Protein AF-A0A2J8PXM5-F1 (afdb_monomer)

Solvent-accessible surface area (backbone atoms only — not comparable to full-atom values): 15665 Å² total; per-residue (Å²): 132,76,84,82,75,43,72,67,61,49,54,50,49,51,54,50,49,64,70,42,40,66,62,50,51,51,50,52,49,52,50,48,52,53,52,59,60,45,57,46,39,69,93,71,40,77,76,88,75,72,54,69,90,69,54,58,87,76,88,83,76,96,72,65,79,34,29,66,54,12,51,52,41,16,50,58,32,44,74,68,71,44,86,44,21,38,30,54,12,40,51,52,19,49,50,61,44,54,73,76,52,87,82,69,91,64,89,83,84,88,85,85,58,61,75,55,55,59,34,46,48,36,49,50,27,30,72,71,76,47,75,88,83,76,67,91,48,67,82,60,97,71,80,92,75,82,71,67,64,49,78,38,70,47,24,79,50,74,49,26,41,31,41,28,46,48,52,43,10,46,74,50,39,64,47,60,64,54,64,54,52,50,50,54,51,38,25,60,75,66,71,44,52,56,24,51,85,82,36,71,74,68,88,55,71,87,47,79,63,21,44,54,51,42,44,51,49,51,50,51,51,51,57,51,27,71,65,33,50,48,80,45,60,20,17,64,38,47,79,75,72,18,39,25,34,23,43,32,38,40,68,62,100,56,91,62,69,40,48,56,37,59,54,48,43,40,51,52,58,55,74,73,75

Structure (mmCIF, N/CA/C/O backbone):
data_AF-A0A2J8PXM5-F1
#
_entry.id   AF-A0A2J8PXM5-F1
#
loop_
_atom_site.group_PDB
_atom_site.id
_atom_site.type_symbol
_atom_site.label_atom_id
_atom_site.label_alt_id
_atom_site.label_comp_id
_atom_site.label_asym_id
_atom_site.label_entity_id
_atom_site.label_seq_id
_atom_site.pdbx_PDB_ins_code
_atom_site.Cartn_x
_atom_site.Cartn_y
_atom_site.Cartn_z
_atom_site.occupancy
_atom_site.B_iso_or_equiv
_atom_site.auth_seq_id
_atom_site.auth_comp_id
_atom_site.auth_asym_id
_atom_site.auth_atom_id
_atom_site.pdbx_PDB_model_num
ATOM 1 N N . MET A 1 1 ? 10.956 1.770 -50.383 1.00 50.16 1 MET A N 1
ATOM 2 C CA . MET A 1 1 ? 10.474 0.377 -50.546 1.00 50.16 1 MET A CA 1
ATOM 3 C C . MET A 1 1 ? 11.530 -0.611 -51.090 1.00 50.16 1 MET A C 1
ATOM 5 O O . MET A 1 1 ? 11.293 -1.801 -50.984 1.00 50.16 1 MET A O 1
ATOM 9 N N . GLY A 1 2 ? 12.702 -0.193 -51.607 1.00 55.09 2 GLY A N 1
ATOM 10 C CA . GLY A 1 2 ? 13.685 -1.104 -52.244 1.00 55.09 2 GLY A CA 1
ATOM 11 C C . GLY A 1 2 ? 14.859 -1.614 -51.387 1.00 55.09 2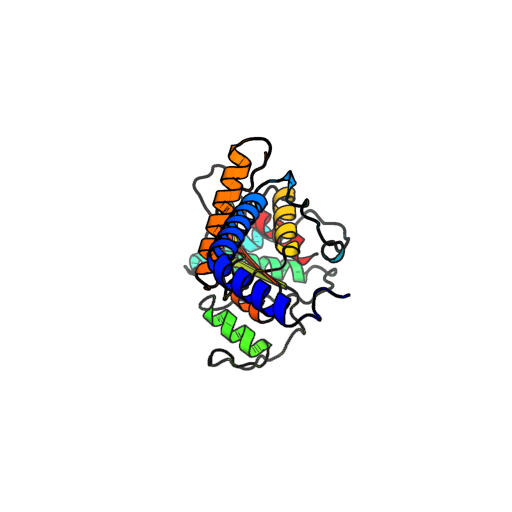 GLY A C 1
ATOM 12 O O . GLY A 1 2 ? 15.799 -2.175 -51.934 1.00 55.09 2 GLY A O 1
ATOM 13 N N . LEU A 1 3 ? 14.865 -1.405 -50.062 1.00 50.12 3 LEU A N 1
ATOM 14 C CA . LEU A 1 3 ? 15.996 -1.823 -49.208 1.00 50.12 3 LEU A CA 1
ATOM 15 C C . LEU A 1 3 ? 15.894 -3.284 -48.719 1.00 50.12 3 LEU A C 1
ATOM 17 O O . LEU A 1 3 ? 16.893 -3.858 -48.295 1.00 50.12 3 LEU A O 1
ATOM 21 N N . LEU A 1 4 ? 14.696 -3.882 -48.777 1.00 54.19 4 LEU A N 1
ATOM 22 C CA . LEU A 1 4 ? 14.402 -5.233 -48.272 1.00 54.19 4 LEU A CA 1
ATOM 23 C C . LEU A 1 4 ? 14.228 -6.288 -49.383 1.00 54.19 4 LEU A C 1
ATOM 25 O O . LEU A 1 4 ? 14.142 -7.475 -49.074 1.00 54.19 4 LEU A O 1
ATOM 29 N N . SER A 1 5 ? 14.200 -5.881 -50.657 1.00 60.66 5 SER A N 1
ATOM 30 C CA . SER A 1 5 ? 13.975 -6.763 -51.814 1.00 60.66 5 SER A CA 1
ATOM 31 C C . SER A 1 5 ? 15.253 -7.384 -52.399 1.00 60.66 5 SER A C 1
ATOM 33 O O . SER A 1 5 ? 15.154 -8.356 -53.141 1.00 60.66 5 SER A O 1
ATOM 35 N N . ASP A 1 6 ? 16.447 -6.881 -52.054 1.00 67.94 6 ASP A N 1
ATOM 36 C CA . ASP A 1 6 ? 17.721 -7.370 -52.607 1.00 67.94 6 ASP A CA 1
ATOM 37 C C . ASP A 1 6 ? 18.336 -8.523 -51.777 1.00 67.94 6 ASP A C 1
ATOM 39 O O . ASP A 1 6 ? 18.823 -8.297 -50.658 1.00 67.94 6 ASP A O 1
ATOM 43 N N . PRO A 1 7 ? 18.426 -9.761 -52.309 1.00 68.06 7 PRO A N 1
ATOM 44 C CA . PRO A 1 7 ? 18.911 -10.930 -51.565 1.00 68.06 7 PRO A CA 1
ATOM 45 C C . PRO A 1 7 ? 20.409 -10.858 -51.213 1.00 68.06 7 PRO A C 1
ATOM 47 O O . PRO A 1 7 ? 20.839 -11.406 -50.195 1.00 68.06 7 PRO A O 1
ATOM 50 N N . VAL A 1 8 ? 21.213 -10.148 -52.012 1.00 68.75 8 VAL A N 1
ATOM 51 C CA . VAL A 1 8 ? 22.660 -9.967 -51.782 1.00 68.75 8 VAL A CA 1
ATOM 52 C C . VAL A 1 8 ? 22.920 -8.965 -50.653 1.00 68.75 8 VAL A C 1
ATOM 54 O O . VAL A 1 8 ? 23.689 -9.254 -49.731 1.00 68.75 8 VAL A O 1
ATOM 57 N N . ARG A 1 9 ? 22.221 -7.820 -50.668 1.00 64.31 9 ARG A N 1
ATOM 58 C CA . ARG A 1 9 ? 22.290 -6.806 -49.603 1.00 64.31 9 ARG A CA 1
ATOM 59 C C . ARG A 1 9 ? 21.765 -7.352 -48.277 1.00 64.31 9 ARG A C 1
ATOM 61 O O . ARG A 1 9 ? 22.382 -7.113 -47.243 1.00 64.31 9 ARG A O 1
ATOM 68 N N . ARG A 1 10 ? 20.720 -8.188 -48.302 1.00 69.38 10 ARG A N 1
ATOM 69 C CA . ARG A 1 10 ? 20.189 -8.874 -47.111 1.00 69.38 10 ARG A CA 1
ATOM 70 C C . ARG A 1 10 ? 21.209 -9.813 -46.455 1.00 69.38 10 ARG A C 1
ATOM 72 O O . ARG A 1 10 ? 21.331 -9.807 -45.236 1.00 69.38 10 ARG A O 1
ATOM 79 N N . ARG A 1 11 ? 21.996 -10.572 -47.232 1.00 71.00 11 ARG A N 1
ATOM 80 C CA . ARG A 1 11 ? 23.081 -11.429 -46.698 1.00 71.00 11 ARG A CA 1
ATOM 81 C C . ARG A 1 11 ? 24.267 -10.629 -46.155 1.00 71.00 11 ARG A C 1
ATOM 83 O O . ARG A 1 11 ? 24.936 -11.087 -45.229 1.00 71.00 11 ARG A O 1
ATOM 90 N N . ALA A 1 12 ? 24.571 -9.470 -46.739 1.00 73.75 12 ALA A N 1
ATOM 91 C CA . ALA A 1 12 ? 25.609 -8.573 -46.229 1.00 73.75 12 ALA A CA 1
ATOM 92 C C . ALA A 1 12 ? 25.178 -7.919 -44.907 1.00 73.75 12 ALA A C 1
ATOM 94 O O . ALA A 1 12 ? 25.924 -7.979 -43.932 1.00 73.75 12 ALA A O 1
ATOM 95 N N . LEU A 1 13 ? 23.946 -7.404 -44.844 1.00 73.06 13 LEU A N 1
ATOM 96 C CA . LEU A 1 13 ? 23.348 -6.858 -43.624 1.00 73.06 13 LEU A CA 1
ATOM 97 C C . LEU A 1 13 ? 23.216 -7.920 -42.530 1.00 73.06 13 LEU A C 1
ATOM 99 O O . LEU A 1 13 ? 23.603 -7.661 -41.400 1.00 73.06 13 LEU A O 1
ATOM 103 N N . ALA A 1 14 ? 22.770 -9.136 -42.854 1.00 74.88 14 ALA A N 1
ATOM 104 C CA . ALA A 1 14 ? 22.691 -10.227 -41.882 1.00 74.88 14 ALA A CA 1
ATOM 105 C C . ALA A 1 14 ? 24.069 -10.587 -41.296 1.00 74.88 14 ALA A C 1
ATOM 107 O O . ALA A 1 14 ? 24.196 -10.768 -40.090 1.00 74.88 14 ALA A O 1
ATOM 108 N N . ARG A 1 15 ? 25.127 -10.630 -42.121 1.00 75.25 15 ARG A N 1
ATOM 109 C CA . ARG A 1 15 ? 26.503 -10.864 -41.643 1.00 75.25 15 ARG A CA 1
ATOM 110 C C . ARG A 1 15 ? 27.047 -9.698 -40.814 1.00 75.25 15 ARG A C 1
ATOM 112 O O . ARG A 1 15 ? 27.770 -9.938 -39.852 1.00 75.25 15 ARG A O 1
ATOM 119 N N . LEU A 1 16 ? 26.700 -8.460 -41.166 1.00 77.06 16 LEU A N 1
ATOM 120 C CA . LEU A 1 16 ? 27.063 -7.265 -40.404 1.00 77.06 16 LEU A CA 1
ATOM 121 C C . LEU A 1 16 ? 26.372 -7.254 -39.032 1.00 77.06 16 LEU A C 1
ATOM 123 O O . LEU A 1 16 ? 27.040 -7.058 -38.024 1.00 77.06 16 LEU A O 1
ATOM 127 N N . VAL A 1 17 ? 25.066 -7.533 -38.987 1.00 79.38 17 VAL A N 1
ATOM 128 C CA . VAL A 1 17 ? 24.282 -7.623 -37.747 1.00 79.38 17 VAL A CA 1
ATOM 129 C C . VAL A 1 17 ? 24.795 -8.757 -36.866 1.00 79.38 17 VAL A C 1
ATOM 131 O O . VAL A 1 17 ? 24.978 -8.542 -35.679 1.00 79.38 17 VAL A O 1
ATOM 134 N N . LEU A 1 18 ? 25.122 -9.928 -37.424 1.00 76.19 18 LEU A N 1
ATOM 135 C CA . LEU A 1 18 ? 25.707 -11.030 -36.650 1.00 76.19 18 LEU A CA 1
ATOM 136 C C . LEU A 1 18 ? 27.101 -10.693 -36.093 1.00 76.19 18 LEU A C 1
ATOM 138 O O . LEU A 1 18 ? 27.408 -11.081 -34.970 1.00 76.19 18 LEU A O 1
ATOM 142 N N . ARG A 1 19 ? 27.931 -9.939 -36.831 1.00 81.62 19 ARG A N 1
ATOM 143 C CA . ARG A 1 19 ? 29.235 -9.452 -36.335 1.00 81.62 19 ARG A CA 1
ATOM 144 C C . ARG A 1 19 ? 29.095 -8.384 -35.254 1.00 81.62 19 ARG A C 1
ATOM 146 O O . ARG A 1 19 ? 29.879 -8.369 -34.312 1.00 81.62 19 ARG A O 1
ATOM 153 N N . LEU A 1 20 ? 28.114 -7.497 -35.394 1.00 85.75 20 LEU A N 1
ATOM 154 C CA . LEU A 1 20 ? 27.850 -6.413 -34.451 1.00 85.75 20 LEU A CA 1
ATOM 155 C C . LEU A 1 20 ? 26.864 -6.810 -33.343 1.00 85.75 20 LEU A C 1
ATOM 157 O O . LEU A 1 20 ? 26.582 -5.989 -32.481 1.00 85.75 20 LEU A O 1
ATOM 161 N N . ASN A 1 21 ? 26.373 -8.051 -33.314 1.00 86.38 21 ASN A N 1
ATOM 162 C CA . ASN A 1 21 ? 25.366 -8.491 -32.350 1.00 86.38 21 ASN A CA 1
ATOM 163 C C . ASN A 1 21 ? 25.859 -8.318 -30.907 1.00 86.38 21 ASN A C 1
ATOM 165 O O . ASN A 1 21 ? 25.211 -7.660 -30.106 1.00 86.38 21 ASN A O 1
ATOM 169 N N . ALA A 1 22 ? 27.056 -8.826 -30.601 1.00 86.06 22 ALA A N 1
ATOM 170 C CA . ALA A 1 22 ? 27.646 -8.699 -29.271 1.00 86.06 22 ALA A CA 1
ATOM 171 C C . ALA A 1 22 ? 27.845 -7.231 -28.825 1.00 86.06 22 ALA A C 1
ATOM 173 O O . ALA A 1 22 ? 27.348 -6.885 -27.752 1.00 86.06 22 ALA A O 1
ATOM 174 N N . PRO A 1 23 ? 28.492 -6.335 -29.606 1.00 89.75 23 PRO A N 1
ATOM 175 C CA . PRO A 1 23 ? 28.627 -4.938 -29.193 1.00 89.75 23 PRO A CA 1
ATOM 176 C C . PRO A 1 23 ? 27.286 -4.197 -29.148 1.00 89.75 23 PRO A C 1
ATOM 178 O O . PRO A 1 23 ? 27.096 -3.378 -28.257 1.00 89.75 23 PRO A O 1
ATOM 181 N N . LEU A 1 24 ? 26.333 -4.495 -30.039 1.00 88.19 24 LEU A N 1
ATOM 182 C CA . LEU A 1 24 ? 24.993 -3.898 -29.996 1.00 88.19 2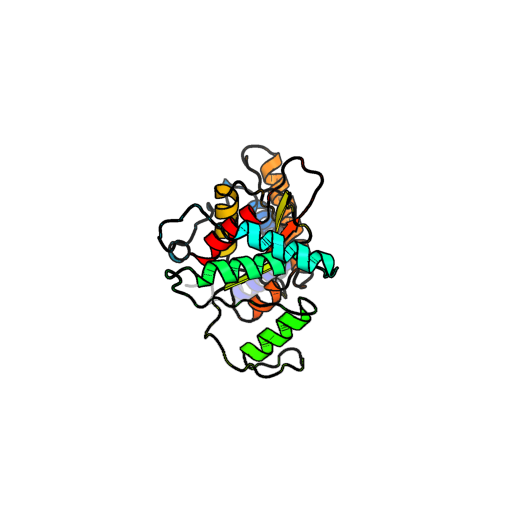4 LEU A CA 1
ATOM 183 C C . LEU A 1 24 ? 24.216 -4.334 -28.750 1.00 88.19 24 LEU A C 1
ATOM 185 O O . LEU A 1 24 ? 23.616 -3.487 -28.095 1.00 88.19 24 LEU A O 1
ATOM 189 N N . CYS A 1 25 ? 24.273 -5.616 -28.375 1.00 88.88 25 CYS A N 1
ATOM 190 C CA . CYS A 1 25 ? 23.678 -6.112 -27.136 1.00 88.88 25 CYS A CA 1
ATOM 191 C C . CYS A 1 25 ? 24.288 -5.418 -25.914 1.00 88.88 25 CYS A C 1
ATOM 193 O O . CYS A 1 25 ? 23.544 -4.897 -25.087 1.00 88.88 25 CYS A O 1
ATOM 195 N N . VAL A 1 26 ? 25.620 -5.334 -25.826 1.00 92.75 26 VAL A N 1
ATOM 196 C CA . VAL A 1 26 ? 26.303 -4.659 -24.709 1.00 92.75 26 VAL A CA 1
ATOM 197 C C . VAL A 1 26 ? 25.941 -3.174 -24.654 1.00 92.75 26 VAL A C 1
ATOM 199 O O . VAL A 1 26 ? 25.581 -2.681 -23.589 1.00 92.75 26 VAL A O 1
ATOM 202 N N . LEU A 1 27 ? 25.962 -2.467 -25.787 1.00 94.25 27 LEU A N 1
ATOM 203 C CA . LEU A 1 27 ? 25.568 -1.058 -25.847 1.00 94.25 27 LEU A CA 1
ATOM 204 C C . LEU A 1 27 ? 24.107 -0.858 -25.438 1.00 94.25 27 LEU A C 1
ATOM 206 O O . LEU A 1 27 ? 23.822 0.041 -24.654 1.00 94.25 27 LEU A O 1
ATOM 210 N N . SER A 1 28 ? 23.192 -1.706 -25.913 1.00 92.31 28 SER A N 1
ATOM 211 C CA . SER A 1 28 ? 21.774 -1.638 -25.541 1.00 92.31 28 SER A CA 1
ATOM 212 C C . SER A 1 28 ? 21.550 -1.914 -24.053 1.00 92.31 28 SER A C 1
ATOM 214 O O . SER A 1 28 ? 20.731 -1.252 -23.422 1.00 92.31 28 SER A O 1
ATOM 216 N N . TYR A 1 29 ? 22.326 -2.830 -23.469 1.00 93.38 29 TYR A N 1
ATOM 217 C CA . TYR A 1 29 ? 22.270 -3.152 -22.049 1.00 93.38 29 TYR A CA 1
ATOM 218 C C . TYR A 1 29 ? 22.793 -1.997 -21.189 1.00 93.38 29 TYR A C 1
ATOM 220 O O . TYR A 1 29 ? 22.128 -1.582 -20.244 1.00 93.38 29 TYR A O 1
ATOM 228 N N . VAL A 1 30 ? 23.940 -1.415 -21.554 1.00 94.81 30 VAL A N 1
ATOM 229 C CA . VAL A 1 30 ? 24.501 -0.240 -20.866 1.00 94.81 30 VAL A CA 1
ATOM 230 C C . VAL A 1 30 ? 23.575 0.968 -21.006 1.00 94.81 30 VAL A C 1
ATOM 232 O O . VAL A 1 30 ? 23.338 1.662 -20.021 1.00 94.81 30 VAL A O 1
ATOM 235 N N . ALA A 1 31 ? 23.001 1.195 -22.190 1.00 94.44 31 ALA A N 1
ATOM 236 C CA . ALA A 1 31 ? 22.004 2.241 -22.402 1.00 94.44 31 ALA A CA 1
ATOM 237 C C . ALA A 1 31 ? 20.753 2.014 -21.539 1.00 94.44 31 ALA A C 1
ATOM 239 O O . ALA A 1 31 ? 20.249 2.961 -20.941 1.00 94.44 31 ALA A O 1
ATOM 240 N N . GLY A 1 32 ? 20.292 0.764 -21.415 1.00 91.06 32 GLY A N 1
ATOM 241 C CA . GLY A 1 32 ? 19.187 0.386 -20.535 1.00 91.06 32 GLY A CA 1
ATOM 242 C C . GLY A 1 32 ? 19.484 0.665 -19.061 1.00 91.06 32 GLY A C 1
ATOM 243 O O . GLY A 1 32 ? 18.663 1.276 -18.384 1.00 91.06 32 GLY A O 1
ATOM 244 N N . ILE A 1 33 ? 20.675 0.300 -18.574 1.00 89.75 33 ILE A N 1
ATOM 245 C CA . ILE A 1 33 ? 21.111 0.616 -17.204 1.00 89.75 33 ILE A CA 1
ATOM 246 C C . ILE A 1 33 ? 21.185 2.129 -16.996 1.00 89.75 33 ILE A C 1
ATOM 248 O O . ILE A 1 33 ? 20.674 2.635 -16.000 1.00 89.75 33 ILE A O 1
ATOM 252 N N . ALA A 1 34 ? 21.792 2.861 -17.931 1.00 89.75 34 ALA A N 1
ATOM 253 C CA . ALA A 1 34 ? 21.905 4.311 -17.841 1.00 89.75 34 ALA A CA 1
ATOM 254 C C . ALA A 1 34 ? 20.522 4.977 -17.793 1.00 89.75 34 ALA A C 1
ATOM 256 O O . ALA A 1 34 ? 20.295 5.846 -16.956 1.00 89.75 34 ALA A O 1
ATOM 257 N N . TRP A 1 35 ? 19.580 4.527 -18.627 1.00 89.06 35 TRP A N 1
ATOM 258 C CA . TRP A 1 35 ? 18.206 5.028 -18.630 1.00 89.06 35 TRP A CA 1
ATOM 259 C C . TRP A 1 35 ? 17.454 4.673 -17.346 1.00 89.06 35 TRP A C 1
ATOM 261 O O . TRP A 1 35 ? 16.742 5.502 -16.790 1.00 89.06 35 TRP A O 1
ATOM 271 N N . PHE A 1 36 ? 17.649 3.459 -16.832 1.00 87.12 36 PHE A N 1
ATOM 272 C CA . PHE A 1 36 ? 17.051 3.020 -15.577 1.00 87.12 36 PHE A CA 1
ATOM 273 C C . PHE A 1 36 ? 17.531 3.860 -14.386 1.00 87.12 36 PHE A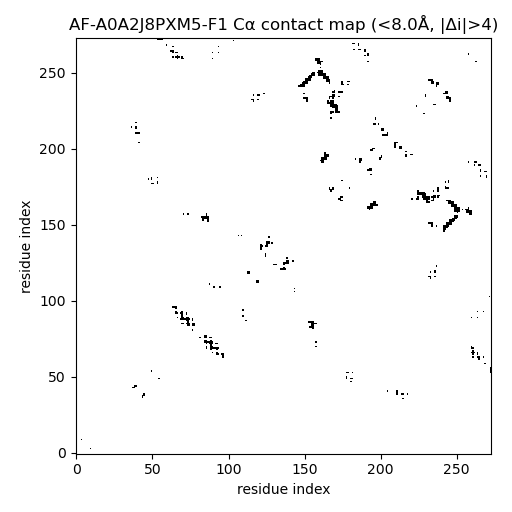 C 1
ATOM 275 O O . PHE A 1 36 ? 16.722 4.287 -13.568 1.00 87.12 36 PHE A O 1
ATOM 282 N N . LEU A 1 37 ? 18.828 4.173 -14.321 1.00 85.31 37 LEU A N 1
ATOM 283 C CA . LEU A 1 37 ? 19.374 5.095 -13.320 1.00 85.31 37 LEU A CA 1
ATOM 284 C C . LEU A 1 37 ? 18.892 6.534 -13.546 1.00 85.31 37 LEU A C 1
ATOM 286 O O . LEU A 1 37 ? 18.682 7.274 -12.585 1.00 85.31 37 LEU A O 1
ATOM 290 N N . ALA A 1 38 ? 18.665 6.923 -14.803 1.00 85.19 38 ALA A N 1
ATOM 291 C CA . ALA A 1 38 ? 18.143 8.237 -15.149 1.00 85.19 38 ALA A CA 1
ATOM 292 C C . ALA A 1 38 ? 16.707 8.469 -14.630 1.00 85.19 38 ALA A C 1
ATOM 294 O O . ALA A 1 38 ? 16.344 9.611 -14.360 1.00 85.19 38 ALA A O 1
ATOM 295 N N . LEU A 1 39 ? 15.914 7.410 -14.401 1.00 82.06 39 LEU A N 1
ATOM 296 C CA . LEU A 1 39 ? 14.567 7.506 -13.812 1.00 82.06 39 LEU A CA 1
ATOM 297 C C . LEU A 1 39 ? 14.556 8.053 -12.380 1.00 82.06 39 LEU A C 1
ATOM 299 O O . LEU A 1 39 ? 13.507 8.445 -11.887 1.00 82.06 39 LEU A O 1
ATOM 303 N N . VAL A 1 40 ? 15.695 8.094 -11.690 1.00 80.00 40 VAL A N 1
ATOM 304 C CA . VAL A 1 40 ? 15.773 8.718 -10.363 1.00 80.00 40 VAL A CA 1
ATOM 305 C C . VAL A 1 40 ? 15.715 10.245 -10.460 1.00 80.00 40 VAL A C 1
ATOM 307 O O . VAL A 1 40 ? 15.345 10.912 -9.494 1.00 80.00 40 VAL A O 1
ATOM 310 N N . PHE A 1 41 ? 16.065 10.823 -11.613 1.00 77.25 41 PHE A N 1
ATOM 311 C CA . PHE A 1 41 ? 16.145 12.269 -11.758 1.00 77.25 41 PHE A CA 1
ATOM 312 C C . PHE A 1 41 ? 14.743 12.897 -11.876 1.00 77.25 41 PHE A C 1
ATOM 314 O O . PHE A 1 41 ? 14.023 12.614 -12.836 1.00 77.25 41 PHE A O 1
ATOM 321 N N . PRO A 1 42 ? 14.385 13.828 -10.968 1.00 70.00 42 PRO A N 1
ATOM 322 C CA . PRO A 1 42 ? 13.111 14.549 -10.979 1.00 70.00 42 PRO A CA 1
ATOM 323 C C . PRO A 1 42 ? 12.697 15.187 -12.315 1.00 70.00 42 PRO A C 1
ATOM 325 O O . PRO A 1 42 ? 11.512 15.160 -12.624 1.00 70.00 42 PRO A O 1
ATOM 328 N N . PRO A 1 43 ? 13.597 15.779 -13.133 1.00 71.88 43 PRO A N 1
ATOM 329 C CA . PRO A 1 43 ? 13.181 16.363 -14.411 1.00 71.88 43 PRO A CA 1
ATOM 330 C C . PRO A 1 43 ? 12.780 15.319 -15.463 1.00 71.88 43 PRO A C 1
ATOM 332 O O . PRO A 1 43 ? 12.128 15.673 -16.441 1.00 71.88 43 PRO A O 1
ATOM 335 N N . LEU A 1 44 ? 13.183 14.057 -15.288 1.00 70.50 44 LEU A N 1
ATOM 336 C CA . LEU A 1 44 ? 12.862 12.955 -16.198 1.00 70.50 44 LEU A CA 1
ATOM 337 C C . LEU A 1 44 ? 11.643 12.152 -15.730 1.00 70.50 44 LEU A C 1
ATOM 339 O O . LEU A 1 44 ? 11.033 11.447 -16.535 1.00 70.50 44 LEU A O 1
ATOM 343 N N . THR A 1 45 ? 11.261 12.267 -14.457 1.00 65.06 45 THR A N 1
ATOM 344 C CA . THR A 1 45 ? 10.029 11.679 -13.933 1.00 65.06 45 THR A CA 1
ATOM 345 C C . THR A 1 45 ? 8.868 12.644 -14.118 1.00 65.06 45 THR A C 1
ATOM 347 O O . THR A 1 45 ? 8.920 13.814 -13.739 1.00 65.06 45 THR A O 1
ATOM 350 N N . G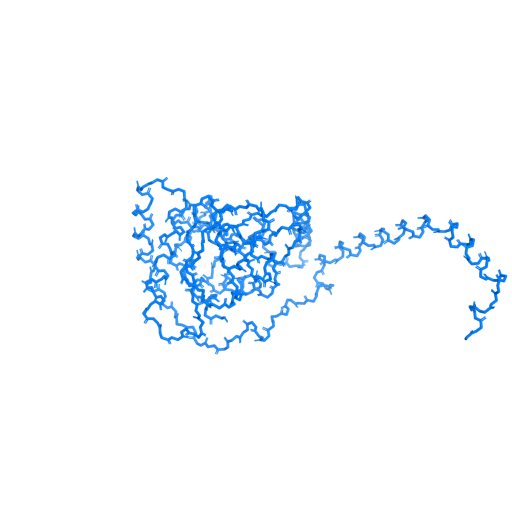LN A 1 46 ? 7.777 12.165 -14.720 1.00 57.03 46 GLN A N 1
ATOM 351 C CA . GLN A 1 46 ? 6.539 12.935 -14.693 1.00 57.03 46 GLN A CA 1
ATOM 352 C C . GLN A 1 46 ? 6.099 13.092 -13.234 1.00 57.03 46 GLN A C 1
ATOM 354 O O . GLN A 1 46 ? 6.206 12.149 -12.446 1.00 57.03 46 GLN A O 1
ATOM 359 N N . ARG A 1 47 ? 5.614 14.287 -12.868 1.00 59.75 47 ARG A N 1
ATOM 360 C CA . ARG A 1 47 ? 4.985 14.501 -11.558 1.00 59.75 47 ARG A CA 1
ATOM 361 C C . ARG A 1 47 ? 3.919 13.427 -11.363 1.00 59.75 47 ARG A C 1
ATOM 363 O O . ARG A 1 47 ? 3.204 13.116 -12.313 1.00 59.75 47 ARG A O 1
ATOM 370 N N . THR A 1 48 ? 3.835 12.866 -10.161 1.00 58.00 48 THR A N 1
ATOM 371 C CA . THR A 1 48 ? 2.868 11.819 -9.824 1.00 58.00 48 THR A CA 1
ATOM 372 C C . THR A 1 48 ? 1.457 12.304 -10.148 1.00 58.00 48 THR A C 1
ATOM 374 O O . THR A 1 48 ? 0.882 13.136 -9.448 1.00 58.00 48 THR A O 1
ATOM 377 N N . TYR A 1 49 ? 0.922 11.824 -11.269 1.00 48.81 49 TYR A N 1
ATOM 378 C CA . TYR A 1 49 ? -0.458 12.055 -11.659 1.00 48.81 49 TYR A CA 1
ATOM 379 C C . TYR A 1 49 ? -1.324 11.181 -10.761 1.00 48.81 49 TYR A C 1
ATOM 381 O O . TYR A 1 49 ? -1.115 9.973 -10.686 1.00 48.81 49 TYR A O 1
ATOM 389 N N . MET A 1 50 ? -2.258 11.799 -10.047 1.00 55.44 50 MET A N 1
ATOM 390 C CA . MET A 1 50 ? -3.341 11.056 -9.426 1.00 55.44 50 MET A CA 1
ATOM 391 C C . MET A 1 50 ? -4.475 10.960 -10.421 1.00 55.44 50 MET A C 1
ATOM 393 O O . MET A 1 50 ? -4.978 11.990 -10.872 1.00 55.44 50 MET A O 1
ATOM 397 N N . SER A 1 51 ? -4.879 9.731 -10.727 1.00 52.81 51 SER A N 1
ATOM 398 C CA . SER A 1 51 ? -6.082 9.497 -11.510 1.00 52.81 51 SER A CA 1
ATOM 399 C C . SER A 1 51 ? -7.288 10.192 -10.874 1.00 52.81 51 SER A C 1
ATOM 401 O O . SER A 1 51 ? -7.512 10.106 -9.665 1.00 52.81 51 SER A O 1
ATOM 403 N N . GLU A 1 52 ? -8.099 10.853 -11.698 1.00 53.16 52 GLU A N 1
ATOM 404 C CA . GLU A 1 52 ? -9.381 11.430 -11.278 1.00 53.16 52 GLU A CA 1
ATOM 405 C C . GLU A 1 52 ? -10.323 10.342 -10.726 1.00 53.16 52 GLU A C 1
ATOM 407 O O . GLU A 1 52 ? -11.051 10.575 -9.763 1.00 53.16 52 GLU A O 1
ATOM 412 N N . ASN A 1 53 ? -10.196 9.102 -11.221 1.00 50.09 53 ASN A N 1
ATOM 413 C CA . ASN A 1 53 ? -10.924 7.932 -10.718 1.00 50.09 53 ASN A CA 1
ATOM 414 C C . ASN A 1 53 ? -10.479 7.493 -9.307 1.00 50.09 53 ASN A C 1
ATOM 416 O O . ASN A 1 53 ? -11.204 6.753 -8.649 1.00 50.09 53 ASN A O 1
ATOM 420 N N . ALA A 1 54 ? -9.315 7.950 -8.827 1.00 47.34 54 ALA A N 1
ATOM 421 C CA . ALA A 1 54 ? -8.850 7.759 -7.448 1.00 47.34 54 ALA A CA 1
ATOM 422 C C . ALA A 1 54 ? -9.284 8.911 -6.512 1.00 47.34 54 ALA A C 1
ATOM 424 O O . ALA A 1 54 ? -9.054 8.868 -5.300 1.00 47.34 54 ALA A O 1
ATOM 425 N N . MET A 1 55 ? -9.905 9.966 -7.054 1.00 47.88 55 MET A N 1
ATOM 426 C CA . MET A 1 55 ? -10.424 11.121 -6.321 1.00 47.88 55 MET A CA 1
ATOM 427 C C . MET A 1 55 ? -11.956 11.173 -6.389 1.00 47.88 55 MET A C 1
ATOM 429 O O . MET A 1 55 ? -12.537 12.156 -6.841 1.00 47.88 55 MET A O 1
ATOM 433 N N . GLY A 1 56 ? -12.628 10.138 -5.876 1.00 46.84 56 GLY A N 1
ATOM 434 C CA . GLY A 1 56 ? -14.051 10.234 -5.546 1.00 46.84 56 GLY A CA 1
ATOM 435 C C . GLY A 1 56 ? -14.291 11.428 -4.612 1.00 46.84 56 GLY A C 1
ATOM 436 O O . GLY A 1 56 ? -13.837 11.447 -3.467 1.00 46.84 56 GLY A O 1
ATOM 437 N N . SER A 1 57 ? -14.933 12.471 -5.131 1.00 40.66 57 SER A N 1
ATOM 438 C CA . SER A 1 57 ? -15.184 13.733 -4.432 1.00 40.66 57 SER A CA 1
ATOM 439 C C . SER A 1 57 ? -16.206 13.541 -3.311 1.00 40.66 57 SER A C 1
ATOM 441 O O . SER A 1 57 ? -17.381 13.398 -3.620 1.00 40.66 57 SER A O 1
ATOM 443 N N . THR A 1 58 ? -15.801 13.568 -2.029 1.00 43.50 58 THR A N 1
ATOM 444 C CA . THR A 1 58 ? -16.674 13.991 -0.910 1.00 43.50 58 THR A CA 1
ATOM 445 C C . THR A 1 58 ? -15.907 14.513 0.329 1.00 43.50 58 THR A C 1
ATOM 447 O O . THR A 1 58 ? -14.759 14.164 0.595 1.00 43.50 58 THR A O 1
ATOM 450 N N . MET A 1 59 ? -16.608 15.370 1.080 1.00 42.78 59 MET A N 1
ATOM 451 C CA . MET A 1 59 ? -16.275 16.164 2.278 1.00 42.78 59 MET A CA 1
ATOM 452 C C . MET A 1 59 ? -15.838 15.370 3.530 1.00 42.78 59 MET A C 1
ATOM 454 O O . MET A 1 59 ? -16.691 14.829 4.227 1.00 42.78 59 MET A O 1
ATOM 458 N N . VAL A 1 60 ? -14.537 15.335 3.844 1.00 45.22 60 VAL A N 1
ATOM 459 C CA . VAL A 1 60 ? -13.958 14.673 5.038 1.00 45.22 60 VAL A CA 1
ATOM 460 C C . VAL A 1 60 ? -14.482 15.294 6.339 1.00 45.22 60 VAL A C 1
ATOM 462 O O . VAL A 1 60 ? -14.414 16.506 6.509 1.00 45.22 60 VAL A O 1
ATOM 465 N N . GLU A 1 61 ? -14.966 14.464 7.263 1.00 49.12 61 GLU A N 1
ATOM 466 C CA . GLU A 1 61 ? -15.292 14.875 8.633 1.00 49.12 61 GLU A CA 1
ATOM 467 C C . GLU A 1 61 ? -14.051 14.638 9.513 1.00 49.12 61 GLU A C 1
ATOM 469 O O . GLU A 1 61 ? -13.477 13.553 9.505 1.00 49.12 61 GLU A O 1
ATOM 474 N N . GLU A 1 62 ? -13.590 15.637 10.269 1.00 51.53 62 GLU A N 1
ATOM 475 C CA . GLU A 1 62 ? -12.273 15.598 10.942 1.00 51.53 62 GLU A CA 1
ATOM 476 C C . GLU A 1 62 ? -12.203 14.701 12.206 1.00 51.53 62 GLU A C 1
ATOM 478 O O . GLU A 1 62 ? -11.152 14.584 12.861 1.00 51.53 62 GLU A O 1
ATOM 483 N N . GLN A 1 63 ? -13.306 14.043 12.579 1.00 54.88 63 GLN A N 1
ATOM 484 C CA . GLN A 1 63 ? -13.463 13.360 13.867 1.00 54.88 63 GLN A CA 1
ATOM 485 C C . GLN A 1 63 ? -13.648 11.839 13.740 1.00 54.88 63 GLN A C 1
ATOM 487 O O . GLN A 1 63 ? -14.748 11.304 13.851 1.00 54.88 63 GLN A O 1
ATOM 492 N N . PHE A 1 64 ? -12.538 11.099 13.650 1.00 60.28 64 PHE A N 1
ATOM 493 C CA . PHE A 1 64 ? -12.536 9.667 13.972 1.00 60.28 64 PHE A CA 1
ATOM 494 C C . PHE A 1 64 ? -12.642 9.453 15.494 1.00 60.28 64 PHE A C 1
ATOM 496 O O . PHE A 1 64 ? -11.638 9.350 16.202 1.00 60.28 64 PHE A O 1
ATOM 503 N N . ALA A 1 65 ? -13.869 9.370 16.011 1.00 61.19 65 ALA A N 1
ATOM 504 C CA . ALA A 1 65 ? -14.150 9.114 17.430 1.00 61.19 65 ALA A CA 1
ATOM 505 C C . ALA A 1 65 ? -13.881 7.653 17.875 1.00 61.19 65 ALA A C 1
ATOM 507 O O . ALA A 1 65 ? -14.025 7.317 19.048 1.00 61.19 65 ALA A O 1
ATOM 508 N N . GLY A 1 66 ? -13.495 6.758 16.953 1.00 64.38 66 GLY A N 1
ATOM 509 C CA . GLY A 1 66 ? -13.237 5.338 17.237 1.00 64.38 66 GLY A CA 1
ATOM 510 C C . GLY A 1 66 ? -11.886 5.043 17.901 1.00 64.38 66 GLY A C 1
ATOM 511 O O . GLY A 1 66 ? -11.656 3.925 18.361 1.00 64.38 66 GLY A O 1
ATOM 512 N 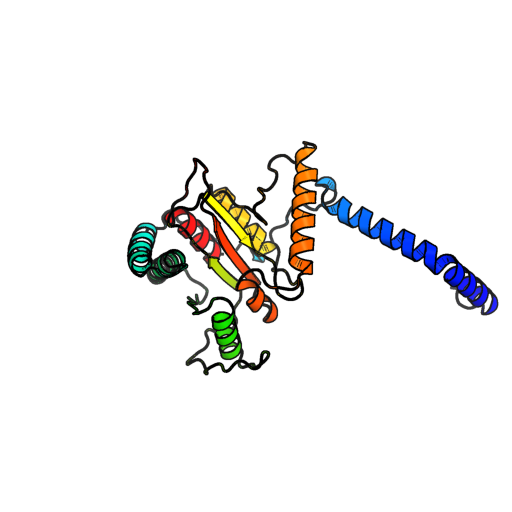N . GLY A 1 67 ? -10.989 6.027 17.976 1.00 61.62 67 GLY A N 1
ATOM 513 C CA . GLY A 1 67 ? -9.605 5.833 18.409 1.00 61.62 67 GLY A CA 1
ATOM 514 C C . GLY A 1 67 ? -9.426 5.301 19.838 1.00 61.62 67 GLY A C 1
ATOM 515 O O . GLY A 1 67 ? -8.599 4.418 20.070 1.00 61.62 67 GLY A O 1
ATOM 516 N N . ASP A 1 68 ? -10.221 5.774 20.797 1.00 72.38 68 ASP A N 1
ATOM 517 C CA . ASP A 1 68 ? -10.103 5.321 22.191 1.00 72.38 68 ASP A CA 1
ATOM 518 C C . ASP A 1 68 ? -10.623 3.893 22.380 1.00 72.38 68 ASP A C 1
ATOM 520 O O . ASP A 1 68 ? -10.044 3.108 23.134 1.00 72.38 68 ASP A O 1
ATOM 524 N N . ARG A 1 69 ? -11.648 3.505 21.609 1.00 73.56 69 ARG A N 1
ATOM 525 C CA . ARG A 1 69 ? -12.115 2.112 21.544 1.00 73.56 69 ARG A CA 1
ATOM 526 C C . ARG A 1 69 ? -11.052 1.203 20.929 1.00 73.56 69 ARG A C 1
ATOM 528 O O . ARG A 1 69 ? -10.836 0.109 21.440 1.00 73.56 69 ARG A O 1
ATOM 535 N N . ALA A 1 70 ? -10.339 1.672 19.899 1.00 68.88 70 ALA A N 1
ATOM 536 C CA . ALA A 1 70 ? -9.223 0.937 19.292 1.00 68.88 70 ALA A CA 1
ATOM 537 C C . ALA A 1 70 ? -8.141 0.611 20.315 1.00 68.88 70 ALA A C 1
ATOM 539 O O . ALA A 1 70 ? -7.665 -0.519 20.384 1.00 68.88 70 ALA A O 1
ATOM 540 N N . ARG A 1 71 ? -7.780 1.598 21.140 1.00 67.62 71 ARG A N 1
ATOM 541 C CA . ARG A 1 71 ? -6.800 1.434 22.216 1.00 67.62 71 ARG A CA 1
ATOM 542 C C . ARG A 1 71 ? -7.279 0.488 23.306 1.00 67.62 71 ARG A C 1
ATOM 544 O O . ARG A 1 71 ? -6.477 -0.311 23.778 1.00 67.62 71 ARG A O 1
ATOM 551 N N . ALA A 1 72 ? -8.550 0.571 23.699 1.00 76.31 72 ALA A N 1
ATOM 552 C CA . ALA A 1 72 ? -9.126 -0.343 24.680 1.00 76.31 72 ALA A CA 1
ATOM 553 C C . ALA A 1 72 ? -9.038 -1.794 24.184 1.00 76.31 72 ALA A C 1
ATOM 555 O O . ALA A 1 72 ? -8.396 -2.617 24.831 1.00 76.31 72 ALA A O 1
ATOM 556 N N . PHE A 1 73 ? -9.528 -2.067 22.970 1.00 73.69 73 PHE A N 1
ATOM 557 C CA . PHE A 1 73 ? -9.412 -3.396 22.372 1.00 73.69 73 PHE A CA 1
ATOM 558 C C . PHE A 1 73 ? -7.952 -3.824 22.212 1.00 73.69 73 PHE A C 1
ATOM 560 O O . PHE A 1 73 ? -7.594 -4.942 22.563 1.00 73.69 73 PHE A O 1
ATOM 567 N N . ALA A 1 74 ? -7.076 -2.936 21.740 1.00 65.50 74 ALA A N 1
ATOM 568 C CA . ALA A 1 74 ? -5.656 -3.234 21.597 1.00 65.50 74 ALA A CA 1
ATOM 569 C C . ALA A 1 74 ? -5.002 -3.638 22.928 1.00 65.50 74 ALA A C 1
ATOM 571 O O . ALA A 1 74 ? -4.178 -4.551 22.933 1.00 65.50 74 ALA A O 1
ATOM 572 N N . ARG A 1 75 ? -5.369 -3.001 24.050 1.00 73.12 75 ARG A N 1
ATOM 573 C CA . ARG A 1 75 ? -4.901 -3.383 25.393 1.00 73.12 75 ARG A CA 1
ATOM 574 C C . ARG A 1 75 ? -5.433 -4.749 25.804 1.00 73.12 75 ARG A C 1
ATOM 576 O O . ARG A 1 75 ? -4.648 -5.564 26.283 1.00 73.12 75 ARG A O 1
ATOM 583 N N . ASP A 1 76 ? -6.707 -5.024 25.547 1.00 73.69 76 ASP A N 1
ATOM 584 C CA . ASP A 1 76 ? -7.313 -6.322 25.846 1.00 73.69 76 ASP A CA 1
ATOM 585 C C . ASP A 1 76 ? -6.620 -7.445 25.056 1.00 73.69 76 ASP A C 1
ATOM 587 O O . ASP A 1 76 ? -6.232 -8.467 25.623 1.00 73.69 76 ASP A O 1
ATOM 591 N N . PHE A 1 77 ? -6.350 -7.244 23.762 1.00 64.75 77 PHE A N 1
ATOM 592 C CA . PHE A 1 77 ? -5.615 -8.217 22.943 1.00 64.75 77 PHE A CA 1
ATOM 593 C C . PHE A 1 77 ? -4.122 -8.302 23.295 1.00 64.75 77 PHE A C 1
ATOM 595 O O . PHE A 1 77 ? -3.539 -9.388 23.218 1.00 64.75 77 PHE A O 1
ATOM 602 N N . ALA A 1 78 ? -3.499 -7.198 23.717 1.00 61.75 78 ALA A N 1
ATOM 603 C CA . ALA A 1 78 ? -2.117 -7.188 24.196 1.00 61.75 78 ALA A CA 1
ATOM 604 C C . ALA A 1 78 ? -1.963 -7.949 25.521 1.00 61.75 78 ALA A C 1
ATOM 606 O O . ALA A 1 78 ? -0.971 -8.658 25.696 1.00 61.75 78 ALA A O 1
ATOM 607 N N . ALA A 1 79 ? -2.959 -7.886 26.413 1.00 62.22 79 ALA A N 1
ATOM 608 C CA . ALA A 1 79 ? -2.999 -8.691 27.635 1.00 62.22 79 ALA A CA 1
ATOM 609 C C . ALA A 1 79 ? -2.984 -10.199 27.326 1.00 62.22 79 ALA A C 1
ATOM 611 O O . ALA A 1 79 ? -2.384 -10.981 28.059 1.00 62.22 79 ALA A O 1
ATOM 612 N N . HIS A 1 80 ? -3.543 -10.598 26.180 1.00 62.69 80 HIS A N 1
ATOM 613 C CA . HIS A 1 80 ? -3.518 -11.978 25.687 1.00 62.69 80 HIS A CA 1
ATOM 614 C C . HIS A 1 80 ? -2.225 -12.341 24.926 1.00 62.69 80 HIS A C 1
ATOM 616 O O . HIS A 1 80 ? -2.148 -13.414 24.329 1.00 62.69 80 HIS A O 1
ATOM 622 N N . ARG A 1 81 ? -1.200 -11.470 24.935 1.00 56.66 81 ARG A N 1
ATOM 623 C CA . ARG A 1 81 ? 0.141 -11.680 24.348 1.00 56.66 81 ARG A CA 1
ATOM 624 C C . ARG A 1 81 ? 0.144 -12.094 22.866 1.00 56.66 81 ARG A C 1
ATOM 626 O O . ARG A 1 81 ? 1.122 -12.667 22.382 1.00 56.66 81 ARG A O 1
ATOM 633 N N . LYS A 1 82 ? -0.928 -11.792 22.127 1.00 60.50 82 LYS A N 1
ATOM 634 C CA . LYS A 1 82 ? -1.037 -12.101 20.696 1.00 60.50 82 LYS A CA 1
ATOM 635 C C . LYS A 1 82 ? -0.187 -11.122 19.881 1.00 60.50 82 LYS A C 1
ATOM 637 O O . LYS A 1 82 ? -0.310 -9.905 20.034 1.00 60.50 82 LYS A O 1
ATOM 642 N N . LYS A 1 83 ? 0.662 -11.652 18.990 1.00 59.69 83 LYS A N 1
ATOM 643 C CA . LYS A 1 83 ? 1.343 -10.847 17.960 1.00 59.69 83 LYS A CA 1
ATOM 644 C C . LYS A 1 83 ? 0.274 -10.111 17.133 1.00 59.69 83 LYS A C 1
ATOM 646 O O . LYS A 1 83 ? -0.752 -10.703 16.812 1.00 59.69 83 LYS A O 1
ATOM 651 N N . SER A 1 84 ? 0.487 -8.824 16.854 1.00 68.56 84 SER A N 1
ATOM 652 C CA . SER A 1 84 ? -0.444 -7.943 16.118 1.00 68.56 84 SER A CA 1
ATOM 653 C C . SER A 1 84 ? -1.799 -7.651 16.791 1.00 68.56 84 SER A C 1
ATOM 655 O O . SER A 1 84 ? -2.735 -7.206 16.128 1.00 68.56 84 SER A O 1
ATOM 657 N N . GLY A 1 85 ? -1.919 -7.815 18.116 1.00 79.12 85 GLY A N 1
ATOM 658 C CA . GLY A 1 85 ? -3.157 -7.510 18.853 1.00 79.12 85 GLY A CA 1
ATOM 659 C C . GLY A 1 85 ? -3.671 -6.071 18.679 1.00 79.12 85 GLY A C 1
ATOM 660 O O . GLY A 1 85 ? -4.877 -5.835 18.710 1.00 79.12 85 GLY A O 1
ATOM 661 N N . GLN A 1 86 ? -2.783 -5.108 18.418 1.00 84.19 86 GLN A N 1
ATOM 662 C CA . GLN A 1 86 ? -3.190 -3.722 18.161 1.00 84.19 86 GLN A CA 1
ATOM 663 C C . GLN A 1 86 ? -3.797 -3.524 16.773 1.00 84.19 86 GLN A C 1
ATOM 665 O O . GLN A 1 86 ? -4.715 -2.720 16.643 1.00 84.19 86 GLN A O 1
ATOM 670 N N . ALA A 1 87 ? -3.334 -4.257 15.753 1.00 86.25 87 ALA A N 1
ATOM 671 C CA . ALA A 1 87 ? -3.943 -4.218 14.424 1.00 86.25 87 ALA A CA 1
ATOM 672 C C . ALA A 1 87 ? -5.386 -4.731 14.484 1.00 86.25 87 ALA A C 1
ATOM 674 O O . ALA A 1 87 ? -6.289 -4.081 13.969 1.00 86.25 87 ALA A O 1
ATOM 675 N N . VAL A 1 88 ? -5.616 -5.830 15.212 1.00 88.31 88 VAL A N 1
ATOM 676 C CA . VAL A 1 88 ? -6.965 -6.365 15.456 1.00 88.31 88 VAL A CA 1
ATOM 677 C C . VAL A 1 88 ? -7.815 -5.383 16.269 1.00 88.31 88 VAL A C 1
ATOM 679 O O . VAL A 1 88 ? -8.969 -5.143 15.924 1.00 88.31 88 VAL A O 1
ATOM 682 N N . GLY A 1 89 ? -7.249 -4.760 17.309 1.00 87.38 89 GLY A N 1
ATOM 683 C CA . GLY A 1 89 ? -7.944 -3.735 18.093 1.00 87.38 89 GLY A CA 1
ATOM 684 C C . GLY A 1 89 ? -8.362 -2.517 17.260 1.00 87.38 89 GLY A C 1
ATOM 685 O O . GLY A 1 89 ? -9.498 -2.054 17.369 1.00 87.38 89 GLY A O 1
ATOM 686 N N . LEU A 1 90 ? -7.479 -2.037 16.378 1.00 88.56 90 LEU A N 1
ATOM 687 C CA . LEU A 1 90 ? -7.783 -0.958 15.437 1.00 88.56 90 LEU A CA 1
ATOM 688 C C . LEU A 1 90 ? -8.852 -1.369 14.425 1.00 88.56 90 LEU A C 1
ATOM 690 O O . LEU A 1 90 ? -9.778 -0.603 14.174 1.00 88.56 90 LEU A O 1
ATOM 694 N N . LEU A 1 91 ? -8.760 -2.586 13.897 1.00 90.38 91 LEU A N 1
ATOM 695 C CA . LEU A 1 91 ? -9.716 -3.143 12.950 1.00 90.38 91 LEU A CA 1
ATOM 696 C C . LEU A 1 91 ? -11.124 -3.246 13.558 1.00 90.38 91 LEU A C 1
ATOM 698 O O . LEU A 1 91 ? -12.091 -2.813 12.937 1.00 90.38 91 LEU A O 1
ATOM 702 N N . LEU A 1 92 ? -11.248 -3.719 14.800 1.00 89.62 92 LEU A N 1
ATOM 703 C CA . LEU A 1 92 ? -12.530 -3.776 15.514 1.00 89.62 92 LEU A CA 1
ATOM 704 C C . LEU A 1 92 ? -13.109 -2.389 15.799 1.00 89.62 92 LEU A C 1
ATOM 706 O O . LEU A 1 92 ? -14.320 -2.187 15.714 1.00 89.62 92 LEU A O 1
ATOM 710 N N . ALA A 1 93 ? -12.259 -1.418 16.120 1.00 88.12 93 ALA A N 1
ATOM 711 C CA . ALA A 1 93 ? -12.708 -0.050 16.325 1.00 88.12 93 ALA A CA 1
ATOM 7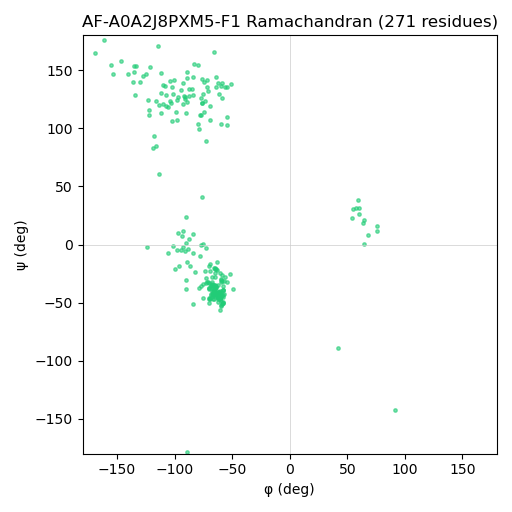12 C C . ALA A 1 93 ? -13.141 0.636 15.028 1.00 88.12 93 ALA A C 1
ATOM 714 O O . ALA A 1 93 ? -14.139 1.357 15.041 1.00 88.12 93 ALA A O 1
ATOM 715 N N . LEU A 1 94 ? -12.445 0.378 13.917 1.00 88.31 94 LEU A N 1
ATOM 716 C CA . LEU A 1 94 ? -12.877 0.797 12.585 1.00 88.31 94 LEU A CA 1
ATOM 717 C C . LEU A 1 94 ? -14.208 0.139 12.224 1.00 88.31 94 LEU A C 1
ATOM 719 O O . LEU A 1 94 ? -15.119 0.846 11.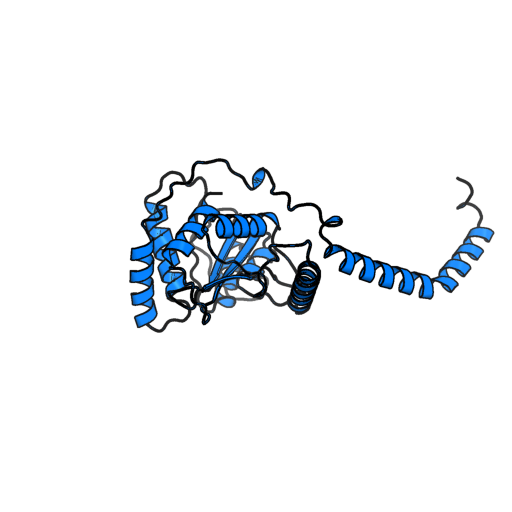820 1.00 88.31 94 LEU A O 1
ATOM 723 N N . ALA A 1 95 ? -14.383 -1.162 12.468 1.00 89.62 95 ALA A N 1
ATOM 724 C CA . ALA A 1 95 ? -15.650 -1.854 12.229 1.00 89.62 95 ALA A CA 1
ATOM 725 C C . ALA A 1 95 ? -16.807 -1.255 13.046 1.00 89.62 95 ALA A C 1
ATOM 727 O O . ALA A 1 95 ? -17.887 -0.993 12.514 1.00 89.62 95 ALA A O 1
ATOM 728 N N . ALA A 1 96 ? -16.572 -0.974 14.332 1.00 87.50 96 ALA A N 1
ATOM 729 C CA . ALA A 1 96 ? -17.552 -0.315 15.190 1.00 87.50 96 ALA A CA 1
ATOM 730 C C . ALA A 1 96 ? -17.874 1.113 14.721 1.00 87.50 96 ALA A C 1
ATOM 732 O O . ALA A 1 96 ? -19.019 1.545 14.843 1.00 87.50 96 ALA A O 1
ATOM 733 N N . HIS A 1 97 ? -16.883 1.839 14.193 1.00 85.19 97 HIS A N 1
ATOM 734 C CA . HIS A 1 97 ? -17.079 3.171 13.628 1.00 85.19 97 HIS A CA 1
ATOM 735 C C . HIS A 1 97 ? -17.861 3.109 12.312 1.00 85.19 97 HIS A C 1
ATOM 737 O O . HIS A 1 97 ? -18.877 3.781 12.183 1.00 85.19 97 HIS A O 1
ATOM 743 N N . PHE A 1 98 ? -17.448 2.256 11.373 1.00 86.62 98 PHE A N 1
ATOM 744 C CA . PHE A 1 98 ? -18.048 2.124 10.045 1.00 86.62 98 PHE A CA 1
ATOM 745 C C . PHE A 1 98 ? -19.506 1.682 10.119 1.00 86.62 98 PHE A C 1
ATOM 747 O O . PHE A 1 98 ? -20.322 2.192 9.360 1.00 86.62 98 PHE A O 1
ATOM 754 N N . ARG A 1 99 ? -19.865 0.835 11.095 1.00 85.31 99 ARG A N 1
ATOM 755 C CA . ARG A 1 99 ? -21.259 0.450 11.362 1.00 85.31 99 ARG A CA 1
ATOM 756 C C . ARG A 1 99 ? -22.181 1.644 11.645 1.00 85.31 99 ARG A C 1
ATOM 758 O O . ARG A 1 99 ? -23.374 1.557 11.378 1.00 85.31 99 ARG A O 1
ATOM 765 N N . GLY A 1 100 ? -21.660 2.720 12.237 1.00 81.69 100 GLY A N 1
ATOM 766 C CA . GLY A 1 100 ? -22.445 3.908 12.584 1.00 81.69 100 GLY A CA 1
ATOM 767 C C . GLY A 1 100 ? -22.628 4.901 11.436 1.00 81.69 100 GLY A C 1
ATOM 768 O O . GLY A 1 100 ? -23.367 5.866 11.598 1.00 81.69 100 GLY A O 1
ATOM 769 N N . GLN A 1 101 ? -21.959 4.686 10.304 1.00 81.50 101 GLN A N 1
ATOM 770 C CA . GLN A 1 101 ? -21.907 5.633 9.198 1.00 81.50 101 GLN A CA 1
ATOM 771 C C . GLN A 1 101 ? -22.735 5.122 8.016 1.00 81.50 101 GLN A C 1
ATOM 773 O O . GLN A 1 101 ? -22.663 3.951 7.654 1.00 81.50 101 GLN A O 1
ATOM 778 N N . ILE A 1 102 ? -23.514 6.009 7.399 1.00 76.75 102 ILE A N 1
ATOM 779 C CA . ILE A 1 102 ? -24.469 5.667 6.325 1.00 76.75 102 ILE A CA 1
ATOM 780 C C . ILE A 1 102 ? -23.959 5.990 4.914 1.00 76.75 102 ILE A C 1
ATOM 782 O O . ILE A 1 102 ? -24.656 5.747 3.936 1.00 76.75 102 ILE A O 1
ATOM 786 N N . TYR A 1 103 ? -22.760 6.560 4.793 1.00 78.25 103 TYR A N 1
ATOM 787 C CA . TYR A 1 103 ? -22.218 7.068 3.528 1.00 78.25 103 TYR A CA 1
ATOM 788 C C . TYR A 1 103 ? -21.341 6.060 2.768 1.00 78.25 103 TYR A C 1
ATOM 790 O O . TYR A 1 103 ? -20.712 6.424 1.774 1.00 78.25 103 TYR A O 1
ATOM 798 N N . TRP A 1 104 ? -21.260 4.804 3.214 1.00 81.12 104 TRP A N 1
ATOM 799 C CA . TRP A 1 104 ? -20.467 3.790 2.521 1.00 81.12 104 TRP A CA 1
ATOM 800 C C . TRP A 1 104 ? -21.177 3.333 1.249 1.00 81.12 104 TRP A C 1
ATOM 802 O O . TRP A 1 104 ? -22.226 2.700 1.299 1.00 81.12 104 TRP A O 1
ATOM 812 N N . ALA A 1 105 ? -20.573 3.629 0.102 1.00 76.25 105 ALA A N 1
ATOM 813 C CA . ALA A 1 105 ? -21.033 3.148 -1.200 1.00 76.25 105 ALA A CA 1
ATOM 814 C C . ALA A 1 105 ? -20.442 1.774 -1.582 1.00 76.25 105 ALA A C 1
ATOM 816 O O . ALA A 1 105 ? -20.625 1.319 -2.709 1.00 76.25 105 ALA A O 1
ATOM 817 N N . LYS A 1 106 ? -19.678 1.144 -0.678 1.00 84.31 106 LYS A N 1
ATOM 818 C CA . LYS A 1 106 ? -18.909 -0.084 -0.917 1.00 84.31 106 LYS A CA 1
ATOM 819 C C . LYS A 1 106 ? -19.102 -1.055 0.249 1.00 84.31 106 LYS A C 1
ATOM 821 O O . LYS A 1 106 ? -19.215 -0.623 1.397 1.00 84.31 106 LYS A O 1
ATOM 826 N N . ASP A 1 107 ? -19.055 -2.350 -0.044 1.00 85.31 107 ASP A N 1
ATOM 827 C CA . ASP A 1 107 ? -19.007 -3.395 0.976 1.00 85.31 107 ASP A CA 1
ATOM 828 C C . ASP A 1 107 ? -17.593 -3.493 1.567 1.00 85.31 107 ASP A C 1
ATOM 830 O O . ASP A 1 107 ? -16.607 -3.641 0.842 1.00 85.31 107 ASP A O 1
ATOM 834 N N . ILE A 1 108 ? -17.483 -3.411 2.896 1.00 88.81 108 ILE A N 1
ATOM 835 C CA . ILE A 1 108 ? -16.199 -3.448 3.609 1.00 88.81 108 ILE A CA 1
ATOM 836 C C . ILE A 1 108 ? -16.042 -4.803 4.294 1.00 88.81 108 ILE A C 1
ATOM 838 O O . ILE A 1 108 ? -16.817 -5.162 5.181 1.00 88.81 108 ILE A O 1
ATOM 842 N N . ILE A 1 109 ? -15.007 -5.547 3.903 1.00 90.56 109 ILE A N 1
ATOM 843 C CA . ILE A 1 109 ? -14.669 -6.841 4.497 1.00 90.56 109 ILE A CA 1
ATOM 844 C C . ILE A 1 109 ? -13.565 -6.646 5.533 1.00 90.56 109 ILE A C 1
ATOM 846 O O . ILE A 1 109 ? -12.474 -6.166 5.228 1.00 90.56 109 ILE A O 1
ATOM 850 N N . PHE A 1 110 ? -13.832 -7.092 6.755 1.00 92.06 110 PHE A N 1
ATOM 851 C CA . PHE A 1 110 ? -12.839 -7.176 7.816 1.00 92.06 110 PHE A CA 1
ATOM 852 C C . PHE A 1 110 ? -12.291 -8.600 7.900 1.00 92.06 110 PHE A C 1
ATOM 854 O O . PHE A 1 110 ? -12.984 -9.512 8.347 1.00 92.06 110 PHE A O 1
ATOM 861 N N . LEU A 1 111 ? -11.045 -8.786 7.460 1.00 91.75 111 LEU A N 1
ATOM 862 C CA . LEU A 1 111 ? -10.369 -10.081 7.451 1.00 91.75 111 LEU A CA 1
ATOM 863 C C . LEU A 1 111 ? -9.354 -10.164 8.598 1.00 91.75 111 LEU A C 1
ATOM 865 O O . LEU A 1 111 ? -8.442 -9.347 8.694 1.00 91.75 111 LEU A O 1
ATOM 869 N N . VAL A 1 112 ? -9.504 -11.179 9.448 1.00 91.19 112 VAL A N 1
ATOM 870 C CA . VAL A 1 112 ? -8.541 -11.529 10.499 1.00 91.19 112 VAL A CA 1
ATOM 871 C C . VAL A 1 112 ? -8.120 -12.969 10.268 1.00 91.19 112 VAL A C 1
ATOM 873 O O . VAL A 1 112 ? -8.945 -13.878 10.340 1.00 91.19 112 VAL A O 1
ATOM 876 N N . THR A 1 113 ? -6.843 -13.172 9.964 1.00 89.12 113 THR A N 1
ATOM 877 C CA . THR A 1 113 ? -6.293 -14.479 9.601 1.00 89.12 113 THR A CA 1
ATOM 878 C C . THR A 1 113 ? -5.340 -14.988 10.668 1.00 89.12 113 THR A C 1
ATOM 880 O O . THR A 1 113 ? -4.634 -14.229 11.335 1.00 89.12 113 THR A O 1
ATOM 883 N N . GLU A 1 114 ? -5.311 -16.308 10.827 1.00 84.06 114 GLU A N 1
ATOM 884 C CA . GLU A 1 114 ? -4.249 -16.977 11.565 1.00 84.06 114 GLU A CA 1
ATOM 885 C C . GLU A 1 114 ? -3.063 -17.210 10.621 1.00 84.06 114 GLU A C 1
ATOM 887 O O . GLU A 1 114 ? -3.252 -17.482 9.436 1.00 84.06 114 GLU A O 1
ATOM 892 N N . HIS A 1 115 ? -1.835 -17.114 11.130 1.00 84.00 115 HIS A N 1
ATOM 893 C CA . HIS A 1 115 ? -0.622 -17.361 10.339 1.00 84.00 115 HIS A CA 1
ATOM 894 C C . HIS A 1 115 ? -0.433 -16.440 9.107 1.00 84.00 115 HIS A C 1
ATOM 896 O O . HIS A 1 115 ? 0.167 -16.871 8.123 1.00 84.00 115 HIS A O 1
ATOM 902 N N . ASP A 1 116 ? -0.907 -15.185 9.177 1.00 86.00 116 ASP A N 1
ATOM 903 C CA . ASP A 1 116 ? -0.730 -14.082 8.204 1.00 86.00 116 ASP A CA 1
ATOM 904 C C . ASP A 1 116 ? -0.858 -14.511 6.728 1.00 86.00 116 ASP A C 1
ATOM 906 O O . ASP A 1 116 ? -1.965 -14.526 6.194 1.00 86.00 116 ASP A O 1
ATOM 910 N N . LEU A 1 117 ? 0.232 -14.929 6.072 1.00 89.69 117 LEU A N 1
ATOM 911 C CA . LEU A 1 117 ? 0.223 -15.383 4.676 1.00 89.69 117 LEU A CA 1
ATOM 912 C C . LEU A 1 117 ? -0.623 -16.645 4.448 1.00 89.69 117 LEU A C 1
ATOM 914 O O . LEU A 1 117 ? -1.386 -16.691 3.490 1.00 89.69 117 LEU A O 1
ATOM 918 N N . LEU A 1 118 ? -0.514 -17.664 5.309 1.00 90.94 118 LEU A N 1
ATOM 919 C CA . LEU A 1 118 ? -1.190 -18.950 5.081 1.00 90.94 118 LEU A CA 1
ATOM 920 C C . LEU A 1 118 ? -2.707 -18.825 5.236 1.00 90.94 118 LEU A C 1
ATOM 922 O O . LEU A 1 118 ? -3.454 -19.298 4.385 1.00 90.94 118 LEU A O 1
ATOM 926 N N . GLY A 1 119 ? -3.170 -18.152 6.293 1.00 91.56 119 GLY A N 1
ATOM 927 C CA . GLY A 1 119 ? -4.600 -17.927 6.492 1.00 91.56 119 GLY A CA 1
ATOM 928 C C . GLY A 1 119 ? -5.199 -16.996 5.438 1.00 91.56 119 GLY A C 1
ATOM 929 O O . GLY A 1 119 ? -6.338 -17.198 5.025 1.00 91.56 119 GLY A O 1
ATOM 930 N N . THR A 1 120 ? -4.430 -16.010 4.966 1.00 92.62 120 THR A N 1
ATOM 931 C CA . THR A 1 120 ? -4.862 -15.132 3.867 1.00 92.62 120 THR A CA 1
ATOM 932 C C . THR A 1 120 ? -4.981 -15.903 2.557 1.00 92.62 120 THR A C 1
ATOM 934 O O . THR A 1 120 ? -5.970 -15.738 1.849 1.00 92.62 120 THR A O 1
ATOM 937 N N . GLU A 1 121 ? -4.025 -16.784 2.256 1.00 92.62 121 GLU A N 1
ATOM 938 C CA . GLU A 1 121 ? -4.067 -17.636 1.066 1.00 92.62 121 GLU A CA 1
ATOM 939 C C . GLU A 1 121 ? -5.278 -18.575 1.086 1.00 92.62 121 GLU A C 1
ATOM 941 O O . GLU A 1 121 ? -6.046 -18.595 0.125 1.00 92.62 121 GLU A O 1
ATOM 946 N N . ALA A 1 122 ? -5.504 -19.279 2.204 1.00 92.44 122 ALA A N 1
ATOM 947 C CA . ALA A 1 122 ? -6.657 -20.164 2.374 1.00 92.44 122 ALA A CA 1
ATOM 948 C C . ALA A 1 122 ? -7.985 -19.423 2.166 1.00 92.44 122 ALA A C 1
ATOM 950 O O . ALA A 1 122 ? -8.903 -19.936 1.525 1.00 92.44 122 ALA A O 1
ATOM 951 N N . TRP A 1 123 ? -8.091 -18.206 2.711 1.00 92.94 123 TRP A N 1
ATOM 952 C CA . TRP A 1 123 ? -9.284 -17.380 2.569 1.00 92.94 123 TRP A CA 1
ATOM 953 C C . TRP A 1 123 ? -9.483 -16.900 1.128 1.00 92.94 123 TRP A C 1
ATOM 955 O O . TRP A 1 123 ? -10.601 -16.964 0.620 1.00 92.94 123 TRP A O 1
ATOM 965 N N . LEU A 1 124 ? -8.416 -16.463 0.451 1.00 92.62 124 LEU A N 1
ATOM 966 C CA . LEU A 1 124 ? -8.475 -16.027 -0.946 1.00 92.62 124 LEU A CA 1
ATOM 967 C C . LEU A 1 124 ? -8.863 -17.169 -1.890 1.00 92.62 124 LEU A C 1
ATOM 969 O O . LEU A 1 124 ? -9.693 -16.973 -2.776 1.00 92.62 124 LEU A O 1
ATOM 973 N N . GLU A 1 125 ? -8.309 -18.364 -1.686 1.00 92.38 125 GLU A N 1
ATOM 974 C CA . GLU A 1 125 ? -8.685 -19.558 -2.448 1.00 92.38 125 GLU A CA 1
ATOM 975 C C . GLU A 1 125 ? -10.173 -19.894 -2.270 1.00 92.38 125 GLU A C 1
ATOM 977 O O . GLU A 1 125 ? -10.894 -20.053 -3.259 1.00 92.38 125 GLU A O 1
ATOM 982 N N . ALA A 1 126 ? -10.673 -19.879 -1.029 1.00 90.88 126 ALA A N 1
ATOM 983 C CA . ALA A 1 126 ? -12.092 -20.095 -0.745 1.00 90.88 126 ALA A CA 1
ATOM 984 C C . ALA A 1 126 ? -13.005 -18.992 -1.319 1.00 90.88 126 ALA A C 1
ATOM 986 O O . ALA A 1 126 ? -14.135 -19.259 -1.748 1.00 90.88 126 ALA A O 1
ATOM 987 N N . TYR A 1 127 ? -12.532 -17.742 -1.336 1.00 91.06 127 TYR A N 1
ATOM 988 C CA . TYR A 1 127 ? -13.266 -16.598 -1.879 1.00 91.06 127 TYR A CA 1
ATOM 989 C C . TYR A 1 127 ? -13.388 -16.651 -3.401 1.00 91.06 127 TYR A C 1
ATOM 991 O O . TYR A 1 127 ? -14.431 -16.296 -3.946 1.00 91.06 127 TYR A O 1
ATOM 999 N N . HIS A 1 128 ? -12.352 -17.119 -4.093 1.00 90.06 128 HIS A N 1
ATOM 1000 C CA . HIS A 1 128 ? -12.337 -17.201 -5.552 1.00 90.06 128 HIS A CA 1
ATOM 1001 C C . HIS A 1 128 ? -12.758 -18.570 -6.109 1.00 90.06 128 HIS A C 1
ATOM 1003 O O . HIS A 1 128 ? -12.925 -18.685 -7.319 1.00 90.06 128 HIS A O 1
ATOM 1009 N N . ASP A 1 129 ? -13.001 -19.568 -5.253 1.00 88.75 129 ASP A N 1
ATOM 1010 C CA . ASP A 1 129 ? -13.296 -20.961 -5.637 1.00 88.75 129 ASP A CA 1
ATOM 1011 C C . ASP A 1 129 ? -12.184 -21.624 -6.457 1.00 88.75 129 ASP A C 1
ATOM 1013 O O . ASP A 1 129 ? -12.433 -22.350 -7.421 1.00 88.75 129 ASP A O 1
ATOM 1017 N N . VAL A 1 130 ? -10.930 -21.334 -6.114 1.00 88.38 130 VAL A N 1
ATOM 1018 C CA . VAL A 1 130 ? -9.772 -21.873 -6.831 1.00 88.38 130 VAL A CA 1
ATOM 1019 C C . VAL A 1 130 ? -8.834 -22.588 -5.878 1.00 88.38 130 VAL A C 1
ATOM 1021 O O . VAL A 1 130 ? -8.666 -22.177 -4.738 1.00 88.38 130 VAL A O 1
ATOM 1024 N N . ASN A 1 131 ? -8.180 -23.634 -6.373 1.00 88.81 131 ASN A N 1
ATOM 1025 C CA . ASN A 1 131 ? -7.162 -24.373 -5.636 1.00 88.81 131 ASN A CA 1
ATOM 1026 C C . ASN A 1 131 ? -5.832 -24.279 -6.394 1.00 88.81 131 ASN A C 1
ATOM 1028 O O . ASN A 1 131 ? -5.514 -25.134 -7.221 1.00 88.81 131 ASN A O 1
ATOM 1032 N N . VAL A 1 132 ? -5.103 -23.179 -6.183 1.00 85.56 132 VAL A N 1
ATOM 1033 C CA . VAL A 1 132 ? -3.867 -22.869 -6.925 1.00 85.56 132 VAL A CA 1
ATOM 1034 C C . VAL A 1 132 ? -2.653 -23.458 -6.214 1.00 85.56 132 VAL A C 1
ATOM 1036 O O . VAL A 1 132 ? -1.727 -23.942 -6.862 1.00 85.56 132 VAL A O 1
ATOM 1039 N N . THR A 1 133 ? -2.645 -23.414 -4.884 1.00 85.25 133 THR A N 1
ATOM 1040 C CA . THR A 1 133 ? -1.507 -23.818 -4.049 1.00 85.25 133 THR A CA 1
ATOM 1041 C C . THR A 1 133 ? -1.618 -25.235 -3.499 1.00 85.25 133 THR A C 1
ATOM 1043 O O . THR A 1 133 ? -0.672 -25.722 -2.880 1.00 85.25 133 THR A O 1
ATOM 1046 N N . GLY A 1 134 ? -2.742 -25.920 -3.733 1.00 82.56 134 GLY A N 1
ATOM 1047 C CA . GLY A 1 134 ? -3.016 -27.227 -3.138 1.00 82.56 134 GLY A CA 1
ATOM 1048 C C . GLY A 1 134 ? -3.423 -27.141 -1.665 1.00 82.56 134 GLY A C 1
ATOM 1049 O O . GLY A 1 134 ? -3.447 -28.170 -0.984 1.00 82.56 134 GLY A O 1
ATOM 1050 N N . MET A 1 135 ? -3.708 -25.939 -1.152 1.00 84.56 135 MET A N 1
ATOM 1051 C CA . MET A 1 135 ? -4.116 -25.735 0.231 1.00 84.56 135 MET A CA 1
ATOM 1052 C C . MET A 1 135 ? -5.568 -26.189 0.426 1.00 84.56 135 MET A C 1
ATOM 1054 O O . MET A 1 135 ? -6.439 -25.993 -0.417 1.00 84.56 135 MET A O 1
ATOM 1058 N N . GLN A 1 136 ? -5.838 -26.837 1.559 1.00 83.81 136 GLN A N 1
ATOM 1059 C CA . GLN A 1 136 ? -7.195 -27.236 1.924 1.00 83.81 136 GLN A CA 1
ATOM 1060 C C . GLN A 1 136 ? -7.935 -26.013 2.469 1.00 83.81 136 GLN A C 1
ATOM 1062 O O . GLN A 1 136 ? -7.747 -25.632 3.625 1.00 83.81 136 GLN A O 1
ATOM 1067 N N . SER A 1 137 ? -8.753 -25.386 1.628 1.00 84.50 137 SER A N 1
ATOM 1068 C CA . SER A 1 137 ? -9.626 -24.279 2.009 1.00 84.50 137 SER A CA 1
ATOM 1069 C C . SER A 1 137 ? -11.063 -24.777 2.211 1.00 84.50 137 SER A C 1
ATOM 1071 O O . SER A 1 137 ? -11.537 -25.675 1.515 1.00 84.50 137 SER A O 1
ATOM 1073 N N . SER A 1 138 ? -11.754 -24.244 3.223 1.00 84.81 138 SER A N 1
ATOM 1074 C CA . SER A 1 138 ? -13.171 -24.560 3.455 1.00 84.81 138 SER A CA 1
ATOM 1075 C C . SER A 1 138 ? -14.058 -23.582 2.680 1.00 84.81 138 SER A C 1
ATOM 1077 O O . SER A 1 138 ? -13.707 -22.403 2.585 1.00 84.81 138 SER A O 1
ATOM 1079 N N . PRO A 1 139 ? -15.197 -24.028 2.121 1.00 81.25 139 PRO A N 1
ATOM 1080 C CA . PRO A 1 139 ? -16.077 -23.144 1.365 1.00 81.25 139 PRO A CA 1
ATOM 1081 C C . PRO A 1 139 ? -16.649 -22.043 2.268 1.00 81.25 139 PRO A C 1
ATOM 1083 O O . PRO A 1 139 ? -17.091 -22.302 3.389 1.00 81.25 139 PRO A O 1
ATOM 1086 N N . LEU A 1 140 ? -16.658 -20.803 1.770 1.00 83.00 140 LEU A N 1
ATOM 1087 C CA . LEU A 1 140 ? -17.238 -19.664 2.485 1.00 83.00 140 LEU A CA 1
ATOM 1088 C C . LEU A 1 140 ? -18.771 -19.697 2.409 1.00 83.00 140 LEU A C 1
ATOM 1090 O O . LEU A 1 140 ? -19.342 -19.998 1.364 1.00 83.00 140 LEU A O 1
ATOM 1094 N N . GLN A 1 141 ? -19.440 -19.312 3.501 1.00 77.62 141 GLN A N 1
ATOM 1095 C CA . GLN A 1 141 ? -20.909 -19.221 3.565 1.00 77.62 141 GLN A CA 1
ATOM 1096 C C . GLN A 1 141 ? -21.500 -18.177 2.601 1.00 77.62 141 GLN A C 1
ATOM 1098 O O . GLN A 1 141 ? -22.674 -18.257 2.252 1.00 77.62 141 GLN A O 1
ATOM 1103 N N . GLY A 1 142 ? -20.701 -17.197 2.175 1.00 73.44 142 GLY A N 1
ATOM 1104 C CA . GLY A 1 142 ? -21.112 -16.150 1.247 1.00 73.44 142 GLY A CA 1
ATOM 1105 C C . GLY A 1 142 ? -19.926 -15.336 0.731 1.00 73.44 142 GLY A C 1
ATOM 1106 O O . GLY A 1 142 ? -18.826 -15.399 1.284 1.00 73.44 142 GLY A O 1
ATOM 1107 N N . ARG A 1 143 ? -20.156 -14.573 -0.344 1.00 79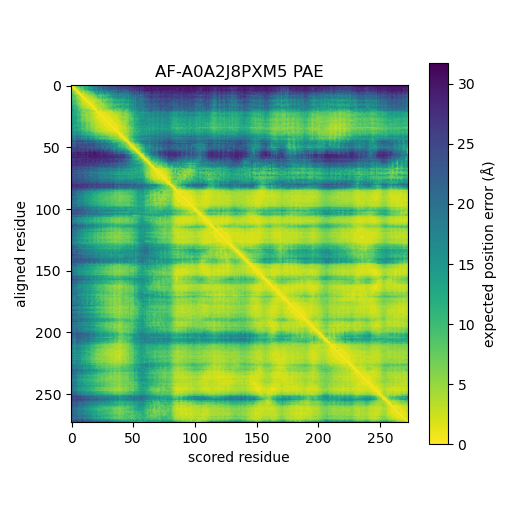.56 143 ARG A N 1
ATOM 1108 C CA . ARG A 1 143 ? -19.171 -13.684 -0.984 1.00 79.56 143 ARG A CA 1
ATOM 1109 C C . ARG A 1 143 ? -19.782 -12.299 -1.167 1.00 79.56 143 ARG A C 1
ATOM 1111 O O . ARG A 1 143 ? -20.937 -12.195 -1.564 1.00 79.56 143 ARG A O 1
ATOM 1118 N N . ALA A 1 144 ? -18.996 -11.254 -0.923 1.00 78.06 144 ALA A N 1
ATOM 1119 C CA . ALA A 1 144 ? -19.421 -9.857 -1.068 1.00 78.06 144 ALA A CA 1
ATOM 1120 C C . ALA A 1 144 ? -19.167 -9.287 -2.484 1.00 78.06 144 ALA A C 1
ATOM 1122 O O . ALA A 1 144 ? -19.014 -8.085 -2.653 1.00 78.06 144 ALA A O 1
ATOM 1123 N N . GLY A 1 145 ? -19.074 -10.145 -3.508 1.00 84.94 145 GLY A N 1
ATOM 1124 C CA . GLY A 1 145 ? -18.836 -9.731 -4.895 1.00 84.94 145 GLY A CA 1
ATOM 1125 C C . GLY A 1 145 ? -17.358 -9.674 -5.293 1.00 84.94 145 GLY A C 1
ATOM 1126 O O . GLY A 1 145 ? -16.582 -10.561 -4.954 1.00 84.94 145 GLY A O 1
ATOM 1127 N N . ALA A 1 146 ? -16.981 -8.679 -6.099 1.00 87.00 146 ALA A N 1
ATOM 1128 C CA . ALA A 1 146 ? -15.605 -8.494 -6.557 1.00 87.00 146 ALA A CA 1
ATOM 1129 C C . ALA A 1 146 ? -14.840 -7.577 -5.594 1.00 87.00 146 ALA A C 1
ATOM 1131 O O . ALA A 1 146 ? -15.271 -6.457 -5.322 1.00 87.00 146 ALA A O 1
ATOM 1132 N N . ILE A 1 147 ? -13.684 -8.035 -5.113 1.00 89.62 147 ILE A N 1
ATOM 1133 C CA . ILE A 1 147 ? -12.825 -7.235 -4.237 1.00 89.62 147 ILE A CA 1
ATOM 1134 C C . ILE A 1 147 ? -12.086 -6.202 -5.095 1.00 89.62 147 ILE A C 1
ATOM 1136 O O . ILE A 1 147 ? -11.378 -6.567 -6.029 1.00 89.62 147 ILE A O 1
ATOM 1140 N N . GLN A 1 148 ? -12.253 -4.917 -4.782 1.00 88.19 148 GLN A N 1
ATOM 1141 C CA . GLN A 1 148 ? -11.597 -3.828 -5.515 1.00 88.19 148 GLN A CA 1
ATOM 1142 C C . GLN A 1 148 ? -10.178 -3.571 -5.002 1.00 88.19 148 GLN A C 1
ATOM 1144 O O . GLN A 1 148 ? -9.226 -3.542 -5.779 1.00 88.19 148 GLN A O 1
ATOM 1149 N N . ALA A 1 149 ? -10.041 -3.412 -3.685 1.00 89.94 149 ALA A N 1
ATOM 1150 C CA . ALA A 1 149 ? -8.770 -3.132 -3.040 1.00 89.94 149 ALA A CA 1
ATOM 1151 C C . ALA A 1 149 ? -8.691 -3.769 -1.649 1.00 89.94 149 ALA A C 1
ATOM 1153 O O . ALA A 1 149 ? -9.716 -4.039 -1.019 1.00 89.94 149 ALA A O 1
ATOM 1154 N N . ALA A 1 150 ? -7.471 -3.982 -1.159 1.00 91.75 150 ALA A N 1
ATOM 1155 C CA . ALA A 1 150 ? -7.206 -4.491 0.180 1.00 91.75 150 ALA A CA 1
ATOM 1156 C C . ALA A 1 150 ? -6.072 -3.717 0.868 1.00 91.75 150 ALA A C 1
ATOM 1158 O O . ALA A 1 150 ? -5.049 -3.385 0.274 1.00 91.75 150 ALA A O 1
ATOM 1159 N N . VAL A 1 151 ? -6.230 -3.455 2.163 1.00 92.19 151 VAL A N 1
ATOM 1160 C CA . VAL A 1 151 ? -5.193 -2.834 2.994 1.00 92.19 151 VAL A CA 1
ATOM 1161 C C . VAL A 1 151 ? -4.893 -3.778 4.147 1.00 92.19 151 VAL A C 1
ATOM 1163 O O . VAL A 1 151 ? -5.733 -3.995 5.017 1.00 92.19 151 VAL A O 1
ATOM 1166 N N . ALA A 1 152 ? -3.695 -4.353 4.146 1.00 92.69 152 ALA A N 1
ATOM 1167 C CA . ALA A 1 152 ? -3.215 -5.202 5.226 1.00 92.69 152 ALA A CA 1
ATOM 1168 C C . ALA A 1 152 ? -2.538 -4.347 6.306 1.00 92.69 152 ALA A C 1
ATOM 1170 O O . ALA A 1 152 ? -1.730 -3.473 5.995 1.00 92.69 152 ALA A O 1
ATOM 1171 N N . LEU A 1 153 ? -2.852 -4.597 7.578 1.00 91.50 153 LEU A N 1
ATOM 1172 C CA . LEU A 1 153 ? -2.335 -3.823 8.711 1.00 91.50 153 LEU A CA 1
ATOM 1173 C C . LEU A 1 153 ? -1.420 -4.679 9.585 1.00 91.50 153 LEU A C 1
ATOM 1175 O O . LEU A 1 153 ? -1.854 -5.654 10.194 1.00 91.50 153 LEU A O 1
ATOM 1179 N N . GLU A 1 154 ? -0.168 -4.256 9.717 1.00 90.75 154 GLU A N 1
ATOM 1180 C CA . GLU A 1 154 ? 0.834 -4.871 10.584 1.00 90.75 154 GLU A CA 1
ATOM 1181 C C . GLU A 1 154 ? 1.279 -3.848 11.640 1.00 90.75 154 GLU A C 1
ATOM 1183 O O . GLU A 1 154 ? 2.172 -3.032 11.415 1.00 90.75 154 GLU A O 1
ATOM 1188 N N . LEU A 1 155 ? 0.639 -3.864 12.814 1.00 87.81 155 LEU A N 1
ATOM 1189 C CA . LEU A 1 155 ? 0.964 -2.966 13.930 1.00 87.81 155 LEU A CA 1
ATOM 1190 C C . LEU A 1 155 ? 1.603 -3.757 15.073 1.00 87.81 155 LEU A C 1
ATOM 1192 O O . LEU A 1 155 ? 0.987 -4.678 15.614 1.00 87.81 155 LEU A O 1
ATOM 1196 N N . SER A 1 156 ? 2.832 -3.388 15.439 1.00 81.19 156 SER A N 1
ATOM 1197 C CA . SER A 1 156 ? 3.582 -4.023 16.530 1.00 81.19 156 SER A CA 1
ATOM 1198 C C . SER A 1 156 ? 3.538 -3.251 17.852 1.00 81.19 156 SER A C 1
ATOM 1200 O O . SER A 1 156 ? 3.807 -3.844 18.897 1.00 81.19 156 SER A O 1
ATOM 1202 N N . SER A 1 157 ? 3.241 -1.944 17.819 1.00 81.44 157 SER A N 1
ATOM 1203 C CA . SER A 1 157 ? 3.053 -1.116 19.020 1.00 81.44 157 SER A CA 1
ATOM 1204 C C . SER A 1 157 ? 1.797 -0.238 18.946 1.00 81.44 157 SER A C 1
ATOM 1206 O O . SER A 1 157 ? 1.328 0.141 17.875 1.00 81.44 157 SER A O 1
ATOM 1208 N N . ASP A 1 158 ? 1.266 0.087 20.123 1.00 74.62 158 ASP A N 1
ATOM 1209 C CA . ASP A 1 158 ? 0.166 1.022 20.376 1.00 74.62 158 ASP A CA 1
ATOM 1210 C C . ASP A 1 158 ? 0.518 2.465 20.002 1.00 74.62 158 ASP A C 1
ATOM 1212 O O . ASP A 1 158 ? -0.360 3.301 19.785 1.00 74.62 158 ASP A O 1
ATOM 1216 N N . VAL A 1 159 ? 1.815 2.736 19.919 1.00 82.38 159 VAL A N 1
ATOM 1217 C CA . VAL A 1 159 ? 2.379 4.005 19.508 1.00 82.38 159 VAL A CA 1
ATOM 1218 C C . VAL A 1 159 ? 3.300 3.776 18.320 1.00 82.38 159 VAL A C 1
ATOM 1220 O O . VAL A 1 159 ? 4.239 2.980 18.379 1.00 82.38 159 VAL A O 1
ATOM 1223 N N . VAL A 1 160 ? 3.034 4.490 17.234 1.00 86.12 160 VAL A N 1
ATOM 1224 C CA . VAL A 1 160 ? 3.740 4.346 15.963 1.00 86.12 160 VAL A CA 1
ATOM 1225 C C . VAL A 1 160 ? 4.556 5.604 15.711 1.00 86.12 160 VAL A C 1
ATOM 1227 O O . VAL A 1 160 ? 4.044 6.709 15.809 1.00 86.12 160 VAL A O 1
ATOM 1230 N N . THR A 1 161 ? 5.833 5.466 15.373 1.00 87.31 161 THR A N 1
ATOM 1231 C CA . THR A 1 161 ? 6.676 6.617 14.995 1.00 87.31 161 THR A CA 1
ATOM 1232 C C . THR A 1 161 ? 6.643 6.911 13.504 1.00 87.31 161 THR A C 1
ATOM 1234 O O . THR A 1 161 ? 6.792 8.060 13.096 1.00 87.31 161 THR A O 1
ATOM 1237 N N . SER A 1 162 ? 6.460 5.877 12.686 1.00 89.56 162 SER A N 1
ATOM 1238 C CA . SER A 1 162 ? 6.347 5.999 11.239 1.00 89.56 162 SER A CA 1
ATOM 1239 C C . SER A 1 162 ? 5.531 4.851 10.665 1.00 89.56 162 SER A C 1
ATOM 1241 O O . SER A 1 162 ? 5.608 3.728 11.170 1.00 89.56 162 SER A O 1
ATOM 1243 N N . LEU A 1 163 ? 4.780 5.125 9.604 1.00 90.81 163 LEU A N 1
ATOM 1244 C CA . LEU A 1 163 ? 4.078 4.102 8.837 1.00 90.81 163 LEU A CA 1
ATOM 1245 C C . LEU A 1 163 ? 4.896 3.760 7.595 1.00 90.81 163 LEU A C 1
ATOM 1247 O O . LEU A 1 163 ? 5.080 4.601 6.719 1.00 90.81 163 LEU A O 1
ATOM 1251 N N . ASP A 1 164 ? 5.395 2.534 7.530 1.00 92.06 164 ASP A N 1
ATOM 1252 C CA . ASP A 1 164 ? 6.110 2.036 6.360 1.00 92.06 164 ASP A CA 1
ATOM 1253 C C . ASP A 1 164 ? 5.157 1.280 5.442 1.00 92.06 164 ASP A C 1
ATOM 1255 O O . ASP A 1 164 ? 4.382 0.439 5.901 1.00 92.06 164 ASP A O 1
ATOM 1259 N N . VAL A 1 165 ? 5.209 1.575 4.147 1.00 92.31 165 VAL A N 1
ATOM 1260 C CA . VAL A 1 165 ? 4.402 0.871 3.147 1.00 92.31 165 VAL A CA 1
ATOM 1261 C C . VAL A 1 165 ? 5.241 -0.215 2.505 1.00 92.31 165 VAL A C 1
ATOM 1263 O O . VAL A 1 165 ? 6.311 0.060 1.962 1.00 92.31 165 VAL A O 1
ATOM 1266 N N . ALA A 1 166 ? 4.725 -1.439 2.519 1.00 91.69 166 ALA A N 1
ATOM 1267 C CA . ALA A 1 166 ? 5.239 -2.527 1.702 1.00 91.69 166 ALA A CA 1
ATOM 1268 C C . ALA A 1 166 ? 4.326 -2.721 0.487 1.00 91.69 166 ALA A C 1
ATOM 1270 O O . ALA A 1 166 ? 3.104 -2.826 0.637 1.00 91.69 166 ALA A O 1
ATOM 1271 N N . VAL A 1 167 ? 4.935 -2.759 -0.701 1.00 91.81 167 VAL A N 1
ATOM 1272 C CA . VAL A 1 167 ? 4.234 -2.893 -1.991 1.00 91.81 167 VAL A CA 1
ATOM 1273 C C . VAL A 1 167 ? 4.722 -4.094 -2.809 1.00 91.81 167 VAL A C 1
ATOM 1275 O O . VAL A 1 167 ? 4.230 -4.339 -3.905 1.00 91.81 167 VAL A O 1
ATOM 1278 N N . GLU A 1 168 ? 5.712 -4.838 -2.313 1.00 91.19 168 GLU A N 1
ATOM 1279 C CA . GLU A 1 168 ? 6.320 -5.955 -3.037 1.00 91.19 168 GLU A CA 1
ATOM 1280 C C . GLU A 1 168 ? 5.437 -7.207 -3.001 1.00 91.19 168 GLU A C 1
ATOM 1282 O O . GLU A 1 168 ? 5.313 -7.880 -1.968 1.00 91.19 168 GLU A O 1
ATOM 1287 N N . GLY A 1 169 ? 4.893 -7.550 -4.168 1.00 89.81 169 GLY A N 1
ATOM 1288 C CA . GLY A 1 169 ? 4.093 -8.741 -4.398 1.00 89.81 169 GLY A CA 1
ATOM 1289 C C . GLY A 1 169 ? 4.873 -9.987 -4.810 1.00 89.81 169 GLY A C 1
ATOM 1290 O O . GLY A 1 169 ? 6.099 -9.999 -4.945 1.00 89.81 169 GLY A O 1
ATOM 1291 N N . LEU A 1 170 ? 4.116 -11.059 -5.054 1.00 89.62 170 LEU A N 1
ATOM 1292 C CA . LEU A 1 170 ? 4.632 -12.302 -5.625 1.00 89.62 170 LEU A CA 1
ATOM 1293 C C . LEU A 1 170 ? 5.251 -12.056 -7.008 1.00 89.62 170 LEU A C 1
ATOM 1295 O O . LEU A 1 170 ? 4.665 -11.367 -7.840 1.00 89.62 170 LEU A O 1
ATOM 1299 N N . ASN A 1 171 ? 6.413 -12.657 -7.277 1.00 88.88 171 ASN A N 1
ATOM 1300 C CA . ASN A 1 171 ? 7.090 -12.599 -8.582 1.00 88.88 171 ASN A CA 1
ATOM 1301 C C . ASN A 1 171 ? 7.351 -11.169 -9.106 1.00 88.88 171 ASN A C 1
ATOM 1303 O O . ASN A 1 171 ? 7.342 -10.945 -10.315 1.00 88.88 171 ASN A O 1
ATOM 1307 N N . GLY A 1 172 ? 7.557 -10.197 -8.210 1.00 85.62 172 GLY A N 1
ATOM 1308 C CA . GLY A 1 172 ? 7.811 -8.804 -8.593 1.00 85.62 172 GLY A CA 1
ATOM 1309 C C . GLY A 1 172 ? 6.567 -8.043 -9.064 1.00 85.62 172 GLY A C 1
ATOM 1310 O O . GLY A 1 172 ? 6.699 -6.985 -9.672 1.00 85.62 172 GLY A O 1
ATOM 1311 N N . GLN A 1 173 ? 5.363 -8.560 -8.794 1.00 89.56 173 GLN A N 1
ATOM 1312 C CA . GLN A 1 173 ? 4.132 -7.795 -8.983 1.00 89.56 173 GLN A CA 1
ATOM 1313 C C . GLN A 1 173 ? 4.101 -6.587 -8.048 1.00 89.56 173 GLN A C 1
ATOM 1315 O O . GLN A 1 173 ? 4.550 -6.660 -6.902 1.00 89.56 173 GLN A O 1
ATOM 1320 N N . LEU A 1 174 ? 3.536 -5.489 -8.542 1.00 90.75 174 LEU A N 1
ATOM 1321 C CA . LEU A 1 174 ? 3.355 -4.255 -7.791 1.00 90.75 174 LEU A CA 1
ATOM 1322 C C . LEU A 1 174 ? 1.894 -3.811 -7.868 1.00 90.75 174 LEU A C 1
ATOM 1324 O O . LEU A 1 174 ? 1.259 -4.008 -8.909 1.00 90.75 174 LEU A O 1
ATOM 1328 N N . PRO A 1 175 ? 1.357 -3.217 -6.789 1.00 88.94 175 PRO A N 1
ATOM 1329 C CA . PRO A 1 175 ? 0.056 -2.580 -6.822 1.00 88.94 175 PRO A CA 1
ATOM 1330 C C . PRO A 1 175 ? 0.083 -1.363 -7.741 1.00 88.94 175 PRO A C 1
ATOM 1332 O O . PRO A 1 175 ? 1.139 -0.832 -8.099 1.00 88.94 175 PRO A O 1
ATOM 1335 N N . ASN A 1 176 ? -1.109 -0.889 -8.075 1.00 87.81 176 ASN A N 1
ATOM 1336 C CA . ASN A 1 176 ? -1.258 0.369 -8.773 1.00 87.81 176 ASN A CA 1
ATOM 1337 C C . ASN A 1 176 ? -0.634 1.521 -7.962 1.00 87.81 176 ASN A C 1
ATOM 1339 O O . ASN A 1 176 ? -0.771 1.608 -6.737 1.00 87.81 176 ASN A O 1
ATOM 1343 N N . LEU A 1 177 ? 0.053 2.416 -8.672 1.00 85.75 177 LEU A N 1
ATOM 1344 C CA . LEU A 1 177 ? 0.717 3.580 -8.098 1.00 85.75 177 LEU A CA 1
ATOM 1345 C C . LEU A 1 177 ? -0.295 4.558 -7.481 1.00 85.75 177 LEU A C 1
ATOM 1347 O O . LEU A 1 177 ? 0.038 5.240 -6.514 1.00 85.75 177 LEU A O 1
ATOM 1351 N N . ASP A 1 178 ? -1.530 4.592 -7.987 1.00 85.25 178 ASP A N 1
ATOM 1352 C CA . ASP A 1 178 ? -2.593 5.452 -7.457 1.00 85.25 178 ASP A CA 1
ATOM 1353 C C . ASP A 1 178 ? -2.889 5.164 -5.979 1.00 85.25 178 ASP A C 1
ATOM 1355 O O . ASP A 1 178 ? -2.969 6.098 -5.179 1.00 85.25 178 ASP A O 1
ATOM 1359 N N . LEU A 1 179 ? -2.970 3.887 -5.584 1.00 84.81 179 LEU A N 1
ATOM 1360 C CA . LEU A 1 179 ? -3.223 3.491 -4.196 1.00 84.81 179 LEU A CA 1
ATOM 1361 C C . LEU A 1 179 ? -2.073 3.921 -3.267 1.00 84.81 179 LEU A C 1
ATOM 1363 O O . LEU A 1 179 ? -2.305 4.429 -2.166 1.00 84.81 179 LEU A O 1
ATOM 1367 N N . LEU A 1 180 ? -0.826 3.774 -3.730 1.00 87.25 180 LEU A N 1
ATOM 1368 C CA . LEU A 1 180 ? 0.362 4.213 -2.994 1.00 87.25 180 LEU A CA 1
ATOM 1369 C C . LEU A 1 180 ? 0.398 5.740 -2.847 1.00 87.25 180 LEU A C 1
ATOM 1371 O O . LEU A 1 180 ? 0.624 6.255 -1.750 1.00 87.25 180 LEU A O 1
ATOM 1375 N N . ASN A 1 181 ? 0.144 6.466 -3.935 1.00 85.19 181 ASN A N 1
ATOM 1376 C CA . ASN A 1 181 ? 0.109 7.923 -3.927 1.00 85.19 181 ASN A CA 1
ATOM 1377 C C . ASN A 1 181 ? -1.004 8.432 -2.995 1.00 85.19 181 ASN A C 1
ATOM 1379 O O . ASN A 1 181 ? -0.804 9.400 -2.253 1.00 85.19 181 ASN A O 1
ATOM 1383 N N . LEU A 1 182 ? -2.181 7.790 -3.022 1.00 83.62 182 LEU A N 1
ATOM 1384 C CA . LEU A 1 182 ? -3.320 8.118 -2.165 1.00 83.62 182 LEU A CA 1
ATOM 1385 C C . LEU A 1 182 ? -2.907 8.007 -0.704 1.00 83.62 182 LEU A C 1
ATOM 1387 O O . LEU A 1 182 ? -3.097 8.957 0.061 1.00 83.62 182 LEU A O 1
ATOM 1391 N N . PHE A 1 183 ? -2.284 6.887 -0.338 1.00 85.81 183 PHE A N 1
ATOM 1392 C CA . PHE A 1 183 ? -1.783 6.674 1.010 1.00 85.81 183 PHE A CA 1
ATOM 1393 C C . PHE A 1 183 ? -0.784 7.762 1.424 1.00 85.81 183 PHE A C 1
ATOM 1395 O O . PHE A 1 183 ? -0.963 8.400 2.461 1.00 85.81 183 PHE A O 1
ATOM 1402 N N . GLN A 1 184 ? 0.223 8.042 0.591 1.00 85.44 184 GLN A N 1
ATOM 1403 C CA . GLN A 1 184 ? 1.219 9.083 0.872 1.00 85.44 184 GLN A CA 1
ATOM 1404 C C . GLN A 1 184 ? 0.575 10.460 1.073 1.00 85.44 184 GLN A C 1
ATOM 1406 O O . GLN A 1 184 ? 0.956 11.201 1.978 1.00 85.44 184 GLN A O 1
ATOM 1411 N N . THR A 1 185 ? -0.445 10.788 0.283 1.00 83.12 185 THR A N 1
ATOM 1412 C CA . THR A 1 185 ? -1.167 12.060 0.402 1.00 83.12 185 THR A CA 1
ATOM 1413 C C . THR A 1 185 ? -1.939 12.153 1.719 1.00 83.12 185 THR A C 1
ATOM 1415 O O . THR A 1 185 ? -1.926 13.200 2.367 1.00 83.12 185 THR A O 1
ATOM 1418 N N . PHE A 1 186 ? -2.594 11.072 2.153 1.00 83.94 186 PHE A N 1
ATOM 1419 C CA . PHE A 1 186 ? -3.271 11.045 3.453 1.00 83.94 186 PHE A CA 1
ATOM 1420 C C . PHE A 1 186 ? -2.295 11.082 4.622 1.00 83.94 186 PHE A C 1
ATOM 1422 O O . PHE A 1 186 ? -2.583 11.752 5.610 1.00 83.94 186 PHE A O 1
ATOM 1429 N N . CYS A 1 187 ? -1.127 10.453 4.501 1.00 84.25 187 CYS A N 1
ATOM 1430 C CA . CYS A 1 187 ? -0.068 10.607 5.488 1.00 84.25 187 CYS A CA 1
ATOM 1431 C C . CYS A 1 187 ? 0.355 12.065 5.646 1.00 84.25 187 CYS A C 1
ATOM 1433 O O . CYS A 1 187 ? 0.372 12.584 6.758 1.00 84.25 187 CYS A O 1
ATOM 1435 N N . GLN A 1 188 ? 0.645 12.738 4.529 1.00 83.31 188 GLN A N 1
ATOM 1436 C CA . GLN A 1 188 ? 1.067 14.137 4.528 1.00 83.31 188 GLN A CA 1
ATOM 1437 C C . GLN A 1 188 ? -0.013 15.047 5.126 1.00 83.31 188 GLN A C 1
ATOM 1439 O O . GLN A 1 188 ? 0.291 15.875 5.980 1.00 83.31 188 GLN A O 1
ATOM 1444 N N . LYS A 1 189 ? -1.284 14.853 4.744 1.00 82.44 189 LYS A N 1
ATOM 1445 C CA . LYS A 1 189 ? -2.416 15.615 5.300 1.00 82.44 189 LYS A CA 1
ATOM 1446 C C . LYS A 1 189 ? -2.674 15.316 6.776 1.00 82.44 189 LYS A C 1
ATOM 1448 O O . LYS A 1 189 ? -2.998 16.222 7.532 1.00 82.44 189 LYS A O 1
ATOM 1453 N N . GLY A 1 190 ? -2.524 14.059 7.186 1.00 76.56 190 GLY A N 1
ATOM 1454 C CA . GLY A 1 190 ? -2.669 13.619 8.573 1.00 76.56 190 GLY A CA 1
ATOM 1455 C C . GLY A 1 190 ? -1.464 13.948 9.456 1.00 76.56 190 GLY A C 1
ATOM 1456 O O . GLY A 1 190 ? -1.471 13.595 10.634 1.00 76.56 190 GLY A O 1
ATOM 1457 N N . GLY A 1 191 ? -0.418 14.575 8.904 1.00 82.25 191 GLY A N 1
ATOM 1458 C CA . GLY A 1 191 ? 0.833 14.850 9.608 1.00 82.25 191 GLY A CA 1
ATOM 1459 C C . GLY A 1 191 ? 1.589 13.588 10.037 1.00 82.25 191 GLY A C 1
ATOM 1460 O O . GLY A 1 191 ? 2.432 13.664 10.929 1.00 82.25 191 GLY A O 1
ATOM 1461 N N . LEU A 1 192 ? 1.281 12.433 9.438 1.00 85.75 192 LEU A N 1
ATOM 1462 C CA . LEU A 1 192 ? 1.907 11.145 9.719 1.00 85.75 192 LEU A CA 1
ATOM 1463 C C . LEU A 1 192 ? 3.185 10.996 8.902 1.00 85.75 192 LEU A C 1
ATOM 1465 O O . LEU A 1 192 ? 3.210 11.213 7.689 1.00 85.75 192 LEU A O 1
ATOM 1469 N N . LEU A 1 193 ? 4.246 10.553 9.567 1.00 88.25 193 LEU A N 1
ATOM 1470 C CA . LEU A 1 193 ? 5.503 10.266 8.900 1.00 88.25 193 LEU A CA 1
ATOM 1471 C C . LEU A 1 193 ? 5.409 8.917 8.181 1.00 88.25 193 LEU A C 1
ATOM 1473 O O . LEU A 1 193 ? 5.343 7.870 8.829 1.00 88.25 193 LEU A O 1
ATOM 1477 N N . CYS A 1 194 ? 5.420 8.950 6.849 1.00 88.31 194 CYS A N 1
ATOM 1478 C CA . CYS A 1 194 ? 5.334 7.755 6.017 1.00 88.31 194 CYS A CA 1
ATOM 1479 C C . CYS A 1 194 ? 6.650 7.466 5.299 1.00 88.31 194 CYS A C 1
ATOM 1481 O O . CYS A 1 194 ? 7.328 8.371 4.810 1.00 88.31 194 CYS A O 1
ATOM 1483 N N . THR A 1 195 ? 7.024 6.192 5.285 1.00 89.69 195 THR A N 1
ATOM 1484 C CA . THR A 1 195 ? 8.245 5.697 4.655 1.00 89.69 195 THR A CA 1
ATOM 1485 C C . THR A 1 195 ? 7.913 4.662 3.592 1.00 89.69 195 THR A C 1
ATOM 1487 O O . THR A 1 195 ? 6.888 3.984 3.653 1.00 89.69 195 THR A O 1
ATOM 1490 N N . LEU A 1 196 ? 8.796 4.557 2.607 1.00 88.38 196 LEU A N 1
ATOM 1491 C CA . LEU A 1 196 ? 8.819 3.462 1.651 1.00 88.38 196 LEU A CA 1
ATOM 1492 C C . LEU A 1 196 ? 10.143 2.732 1.861 1.00 88.38 196 LEU A C 1
ATOM 1494 O O . LEU A 1 196 ? 11.200 3.362 1.812 1.00 88.38 196 LEU A O 1
ATOM 1498 N N . GLN A 1 197 ? 10.109 1.427 2.130 1.00 86.38 197 GLN A N 1
ATOM 1499 C CA . GLN A 1 197 ? 11.320 0.649 2.435 1.00 86.38 197 GLN A CA 1
ATOM 1500 C C . GLN A 1 197 ? 12.123 1.171 3.638 1.00 86.38 197 GLN A C 1
ATOM 1502 O O . GLN A 1 197 ? 13.354 1.093 3.668 1.00 86.38 197 GLN A O 1
ATOM 1507 N N . GLY A 1 198 ? 11.445 1.751 4.629 1.00 84.12 198 GLY A N 1
ATOM 1508 C CA . GLY A 1 198 ? 12.074 2.395 5.784 1.00 84.12 198 GLY A CA 1
ATOM 1509 C C . GLY A 1 198 ? 12.839 3.680 5.446 1.00 84.12 198 GLY A C 1
ATOM 1510 O O . GLY A 1 198 ? 13.537 4.226 6.305 1.00 84.12 198 GLY A O 1
ATOM 1511 N N . LYS A 1 199 ? 12.727 4.180 4.209 1.00 85.19 199 LYS A N 1
ATOM 1512 C CA . LYS A 1 199 ? 13.306 5.447 3.767 1.00 85.19 199 LYS A CA 1
ATOM 1513 C C . LYS A 1 199 ? 12.226 6.516 3.700 1.00 85.19 199 LYS A C 1
ATOM 1515 O O . LYS A 1 199 ? 11.114 6.291 3.229 1.00 85.19 199 LYS A O 1
ATOM 1520 N N . LEU A 1 200 ? 12.572 7.685 4.223 1.00 83.94 200 LEU A N 1
ATOM 1521 C CA . LEU A 1 200 ? 11.780 8.893 4.056 1.00 83.94 200 LEU A CA 1
ATOM 1522 C C . LEU A 1 200 ? 11.915 9.374 2.618 1.00 83.94 200 LEU A C 1
ATOM 1524 O O . LEU A 1 200 ? 13.002 9.308 2.044 1.00 83.94 200 LEU A O 1
ATOM 1528 N N . GLN A 1 201 ? 10.817 9.860 2.052 1.00 76.00 201 GLN A N 1
ATOM 1529 C CA . GLN A 1 201 ? 10.871 10.463 0.733 1.00 76.00 201 GLN A CA 1
ATOM 1530 C C . GLN A 1 201 ? 11.590 11.818 0.819 1.00 76.00 201 GLN A C 1
ATOM 1532 O O . GLN A 1 201 ? 11.302 12.583 1.746 1.00 76.00 201 GLN A O 1
ATOM 1537 N N . PRO A 1 202 ? 12.517 12.125 -0.108 1.00 72.44 202 PRO A N 1
ATOM 1538 C CA . PRO A 1 202 ? 13.194 13.412 -0.117 1.00 72.44 202 PRO A CA 1
ATOM 1539 C C . PRO A 1 202 ? 12.178 14.546 -0.244 1.00 72.44 202 PRO A C 1
ATOM 1541 O O . PRO A 1 202 ? 11.347 14.549 -1.155 1.00 72.44 202 PRO A O 1
ATOM 1544 N N . GLN A 1 203 ? 12.245 15.498 0.683 1.00 68.38 203 GLN A N 1
ATOM 1545 C CA . GLN A 1 203 ? 11.425 16.707 0.641 1.00 68.38 203 GLN A CA 1
ATOM 1546 C C . GLN A 1 203 ? 12.009 17.716 -0.359 1.00 68.38 203 GLN A C 1
ATOM 1548 O O . GLN A 1 203 ? 11.265 18.317 -1.131 1.00 68.38 203 GLN A O 1
ATOM 1553 N N . ASP A 1 204 ? 13.344 17.794 -0.415 1.00 71.12 204 ASP A N 1
ATOM 1554 C CA . ASP A 1 204 ? 14.094 18.652 -1.326 1.00 71.12 204 ASP A CA 1
ATOM 1555 C C . ASP A 1 204 ? 14.845 17.818 -2.365 1.00 71.12 204 ASP A C 1
ATOM 1557 O O . ASP A 1 204 ? 15.789 17.089 -2.063 1.00 71.12 204 ASP A O 1
ATOM 1561 N N . TRP A 1 205 ? 14.430 17.956 -3.622 1.00 72.19 205 TRP A N 1
ATOM 1562 C CA . TRP A 1 205 ? 15.049 17.284 -4.769 1.00 72.19 205 TRP A CA 1
ATOM 1563 C C . TRP A 1 205 ? 16.136 18.119 -5.458 1.00 72.19 205 TRP A C 1
ATOM 1565 O O . TRP A 1 205 ? 16.743 17.673 -6.429 1.00 72.19 205 TRP A O 1
ATOM 1575 N N . THR A 1 206 ? 16.353 19.345 -4.984 1.00 72.50 206 THR A N 1
ATOM 1576 C CA . THR A 1 206 ? 17.340 20.292 -5.518 1.00 72.50 206 THR A CA 1
ATOM 1577 C C . THR A 1 206 ? 18.746 20.036 -4.979 1.00 72.50 206 THR A C 1
ATOM 1579 O O . THR A 1 206 ? 19.724 20.408 -5.626 1.00 72.50 206 THR A O 1
ATOM 1582 N N . SER A 1 207 ? 18.861 19.395 -3.813 1.00 77.50 207 SER A N 1
ATOM 1583 C CA . SER A 1 207 ? 20.135 18.977 -3.235 1.00 77.50 207 SER A CA 1
ATOM 1584 C C . SER A 1 207 ? 20.633 17.683 -3.884 1.00 77.50 207 SER A C 1
ATOM 1586 O O . SER A 1 207 ? 19.850 16.869 -4.373 1.00 77.50 207 SER A O 1
ATOM 1588 N N . LEU A 1 208 ? 21.950 17.460 -3.858 1.00 76.31 208 LEU A N 1
ATOM 1589 C CA . LEU A 1 208 ? 22.557 16.213 -4.345 1.00 76.31 208 LEU A CA 1
ATOM 1590 C C . LEU A 1 208 ? 22.130 14.986 -3.518 1.00 76.31 208 LEU A C 1
ATOM 1592 O O . LEU A 1 208 ? 22.172 13.860 -4.016 1.00 76.31 208 LEU A O 1
ATOM 1596 N N . ASP A 1 209 ? 21.671 15.203 -2.285 1.00 79.75 209 ASP A N 1
ATOM 1597 C CA . ASP A 1 209 ? 21.225 14.142 -1.384 1.00 79.75 209 ASP A CA 1
ATOM 1598 C C . ASP A 1 209 ? 19.889 13.525 -1.820 1.00 79.75 209 ASP A C 1
ATOM 1600 O O . ASP A 1 209 ? 19.688 12.323 -1.646 1.00 79.75 209 ASP A O 1
ATOM 1604 N N . GLY A 1 210 ? 18.993 14.307 -2.434 1.00 80.81 210 GLY A N 1
ATOM 1605 C CA . GLY A 1 210 ? 17.688 13.828 -2.901 1.00 80.81 210 GLY A CA 1
ATOM 1606 C C . GLY A 1 210 ? 17.800 12.704 -3.943 1.00 80.81 210 GLY A C 1
ATOM 1607 O O . GLY A 1 210 ? 17.300 11.600 -3.700 1.00 80.81 210 GLY A O 1
ATOM 1608 N N . PRO A 1 211 ? 18.507 12.916 -5.071 1.00 82.44 211 PRO A N 1
ATOM 1609 C CA . PRO A 1 211 ? 18.752 11.877 -6.069 1.00 82.44 211 PRO A CA 1
ATOM 1610 C C . PRO A 1 211 ? 19.472 10.648 -5.501 1.00 82.44 211 PRO A C 1
ATOM 1612 O O . PRO A 1 211 ? 19.118 9.523 -5.842 1.00 82.44 211 PRO A O 1
ATOM 1615 N N . LEU A 1 212 ? 20.442 10.821 -4.597 1.00 85.50 212 LEU A N 1
ATOM 1616 C CA . LEU A 1 212 ? 21.137 9.688 -3.974 1.00 85.50 212 LEU A CA 1
ATOM 1617 C C . LEU A 1 212 ? 20.199 8.846 -3.099 1.00 85.50 212 LEU A C 1
ATOM 1619 O O . LEU A 1 212 ? 20.223 7.616 -3.171 1.00 85.50 212 LEU A O 1
ATOM 1623 N N . GLN A 1 213 ? 19.336 9.489 -2.310 1.00 86.31 213 GLN A N 1
ATOM 1624 C CA . GLN A 1 213 ? 18.312 8.803 -1.518 1.00 86.31 213 GLN A CA 1
ATOM 1625 C C . GLN A 1 213 ? 17.273 8.107 -2.407 1.00 86.31 213 GLN A C 1
ATOM 1627 O O . GLN A 1 213 ? 16.874 6.973 -2.120 1.00 86.31 213 GLN A O 1
ATOM 1632 N N . GLY A 1 214 ? 16.871 8.743 -3.511 1.00 85.81 214 GLY A N 1
ATOM 1633 C CA . GLY A 1 214 ? 16.002 8.143 -4.522 1.00 85.81 214 GLY A CA 1
ATOM 1634 C C . GLY A 1 214 ? 16.623 6.889 -5.141 1.00 85.81 214 GLY A C 1
ATOM 1635 O O . GLY A 1 214 ? 15.973 5.847 -5.199 1.00 85.81 214 GLY A O 1
ATOM 1636 N N . LEU A 1 215 ? 17.907 6.948 -5.504 1.00 87.56 215 LEU A N 1
ATOM 1637 C CA . LEU A 1 215 ? 18.654 5.822 -6.070 1.00 87.56 215 LEU A CA 1
ATOM 1638 C C . LEU A 1 215 ? 18.818 4.685 -5.060 1.00 87.56 215 LEU A C 1
ATOM 1640 O O . LEU A 1 215 ? 18.634 3.521 -5.410 1.00 87.56 215 LEU A O 1
ATOM 1644 N N . GLN A 1 216 ? 19.100 5.012 -3.796 1.00 89.44 216 GLN A N 1
ATOM 1645 C CA . GLN A 1 216 ? 19.148 4.025 -2.720 1.00 89.44 216 GLN A CA 1
ATOM 1646 C C . GLN A 1 216 ? 17.794 3.323 -2.552 1.00 89.44 216 GLN A C 1
ATOM 1648 O O . GLN A 1 216 ? 17.748 2.101 -2.431 1.00 89.44 216 GLN A O 1
ATOM 1653 N N . THR A 1 217 ? 16.697 4.080 -2.560 1.00 88.44 217 THR A N 1
ATOM 1654 C CA . THR A 1 217 ? 15.340 3.534 -2.407 1.00 88.44 217 THR A CA 1
ATOM 1655 C C . THR A 1 217 ? 14.964 2.658 -3.599 1.00 88.44 217 THR A C 1
ATOM 1657 O O . THR A 1 217 ? 14.472 1.547 -3.411 1.00 88.44 217 THR A O 1
ATOM 1660 N N . LEU A 1 218 ? 15.268 3.101 -4.821 1.00 89.19 218 LEU A N 1
ATOM 1661 C CA . LEU A 1 218 ? 15.054 2.329 -6.042 1.00 89.19 218 LEU A CA 1
ATOM 1662 C C . LEU A 1 218 ? 15.848 1.017 -6.021 1.00 89.19 218 LEU A C 1
ATOM 1664 O O . LEU A 1 218 ? 15.282 -0.041 -6.287 1.00 89.19 218 LEU A O 1
ATOM 1668 N N . LEU A 1 219 ? 17.129 1.049 -5.642 1.00 90.38 219 LEU A N 1
ATOM 1669 C CA . LEU A 1 219 ? 17.948 -0.160 -5.551 1.00 90.38 219 LEU A CA 1
ATOM 1670 C C . LEU A 1 219 ? 17.399 -1.137 -4.501 1.00 90.38 219 LEU A C 1
ATOM 1672 O O . LEU A 1 219 ? 17.330 -2.337 -4.758 1.00 90.38 219 LEU A O 1
ATOM 1676 N N . LEU A 1 220 ? 16.965 -0.635 -3.341 1.00 90.75 220 LEU A N 1
ATOM 1677 C CA . LEU A 1 220 ? 16.329 -1.457 -2.308 1.00 90.75 220 LEU A CA 1
ATOM 1678 C C . LEU A 1 220 ? 15.037 -2.109 -2.817 1.00 90.75 220 LEU A C 1
ATOM 1680 O O . LEU A 1 220 ? 14.834 -3.300 -2.589 1.00 90.75 220 LEU A O 1
ATOM 1684 N N . MET A 1 221 ? 14.202 -1.362 -3.542 1.00 89.81 221 MET A N 1
ATOM 1685 C CA . MET A 1 221 ? 12.980 -1.884 -4.161 1.00 89.81 221 MET A CA 1
ATOM 1686 C C . MET A 1 221 ? 13.280 -2.997 -5.168 1.00 89.81 221 MET A C 1
ATOM 1688 O O . MET A 1 221 ? 12.664 -4.059 -5.102 1.00 89.81 221 MET A O 1
ATOM 1692 N N . VAL A 1 222 ? 14.265 -2.795 -6.050 1.00 91.12 222 VAL A N 1
ATOM 1693 C CA . VAL A 1 222 ? 14.702 -3.815 -7.019 1.00 91.12 222 VAL A CA 1
ATOM 1694 C C . VAL A 1 222 ? 15.204 -5.064 -6.302 1.00 91.12 222 VAL A C 1
ATOM 1696 O O . VAL A 1 222 ? 14.803 -6.170 -6.654 1.00 91.12 222 VAL A O 1
ATOM 1699 N N . LEU A 1 223 ? 16.038 -4.908 -5.270 1.00 90.56 223 LEU A N 1
ATOM 1700 C CA . LEU A 1 223 ? 16.569 -6.036 -4.502 1.00 90.56 223 LEU A CA 1
ATOM 1701 C C . LEU A 1 223 ? 15.462 -6.817 -3.785 1.00 90.56 223 LEU A C 1
ATOM 1703 O O . LEU A 1 223 ? 15.492 -8.048 -3.772 1.00 90.56 223 LEU A O 1
ATOM 1707 N N . ARG A 1 224 ? 14.464 -6.128 -3.219 1.00 89.38 224 ARG A N 1
ATOM 1708 C CA . ARG A 1 224 ? 13.329 -6.798 -2.575 1.00 89.38 224 ARG A CA 1
ATOM 1709 C C . ARG A 1 224 ? 12.438 -7.519 -3.578 1.00 89.38 224 ARG A C 1
ATOM 1711 O O . ARG A 1 224 ? 12.093 -8.676 -3.342 1.00 89.38 224 ARG A O 1
ATOM 1718 N N . GLN A 1 225 ? 12.127 -6.896 -4.711 1.00 91.38 225 GLN A N 1
ATOM 1719 C CA . GLN A 1 225 ? 11.333 -7.523 -5.773 1.00 91.38 225 GLN A CA 1
ATOM 1720 C C . GLN A 1 225 ? 12.057 -8.709 -6.419 1.00 91.38 225 GLN A C 1
ATOM 1722 O O . GLN A 1 225 ? 11.420 -9.716 -6.720 1.00 91.38 225 GLN A O 1
ATOM 1727 N N . ALA A 1 226 ? 13.385 -8.640 -6.561 1.00 90.25 226 ALA A N 1
ATOM 1728 C CA . ALA A 1 226 ? 14.198 -9.720 -7.119 1.00 90.25 226 ALA A CA 1
ATOM 1729 C C . ALA A 1 226 ? 14.097 -11.024 -6.312 1.00 90.25 226 ALA A C 1
ATOM 1731 O O . ALA A 1 226 ? 14.286 -12.106 -6.864 1.00 90.25 226 ALA A O 1
ATOM 1732 N N . SER A 1 227 ? 13.758 -10.945 -5.021 1.00 89.00 227 SER A N 1
ATOM 1733 C CA . SER A 1 227 ? 13.510 -12.137 -4.204 1.00 89.00 227 SER A CA 1
ATOM 1734 C C . SER A 1 227 ? 12.274 -12.934 -4.645 1.00 89.00 227 SER A C 1
ATOM 1736 O O . SER A 1 227 ? 12.137 -14.097 -4.262 1.00 89.00 227 SER A O 1
ATOM 1738 N N . GLY A 1 228 ? 11.354 -12.309 -5.393 1.00 86.62 228 GLY A N 1
ATOM 1739 C CA . GLY A 1 228 ? 10.080 -12.885 -5.829 1.00 86.62 228 GLY A CA 1
ATOM 1740 C C . GLY A 1 228 ? 9.105 -13.220 -4.694 1.00 86.62 228 GLY A C 1
ATOM 1741 O O . GLY A 1 228 ? 8.011 -13.718 -4.963 1.00 86.62 228 GLY A O 1
ATOM 1742 N N . ARG A 1 229 ? 9.484 -12.963 -3.435 1.00 88.12 229 ARG A N 1
ATOM 1743 C CA . ARG A 1 229 ? 8.685 -13.268 -2.249 1.00 88.12 229 ARG A CA 1
ATOM 1744 C C . ARG A 1 229 ? 7.829 -12.066 -1.848 1.00 88.12 229 ARG A C 1
ATOM 1746 O O . ARG A 1 229 ? 8.333 -10.939 -1.839 1.00 88.12 229 ARG A O 1
ATOM 1753 N N . PRO A 1 230 ? 6.567 -12.299 -1.456 1.00 89.44 230 PRO A N 1
ATOM 1754 C CA . PRO A 1 230 ? 5.715 -11.235 -0.969 1.00 89.44 230 PRO A CA 1
ATOM 1755 C C . PRO A 1 230 ? 6.230 -10.804 0.403 1.00 89.44 230 PRO A C 1
ATOM 1757 O O . PRO A 1 230 ? 6.517 -11.640 1.262 1.00 89.44 230 PRO A O 1
ATOM 1760 N N . HIS A 1 231 ? 6.369 -9.499 0.609 1.00 86.88 231 HIS A N 1
ATOM 1761 C CA . HIS A 1 231 ? 6.869 -8.979 1.882 1.00 86.88 231 HIS A CA 1
ATOM 1762 C C . HIS A 1 231 ? 5.760 -8.736 2.903 1.00 86.88 231 HIS A C 1
ATOM 1764 O O . HIS A 1 231 ? 6.086 -8.407 4.034 1.00 86.88 231 HIS A O 1
ATOM 1770 N N . GLY A 1 232 ? 4.491 -8.924 2.541 1.00 89.38 232 GLY A N 1
ATOM 1771 C CA . GLY A 1 232 ? 3.334 -8.912 3.437 1.00 89.38 232 GLY A CA 1
ATOM 1772 C C . GLY A 1 232 ? 2.143 -9.608 2.776 1.00 89.38 232 GLY A C 1
ATOM 1773 O O . GLY A 1 232 ? 2.219 -9.993 1.605 1.00 89.38 232 GLY A O 1
ATOM 1774 N N . SER A 1 233 ? 1.033 -9.747 3.500 1.00 91.44 233 SER A N 1
ATOM 1775 C CA . SER A 1 233 ? -0.177 -10.429 3.007 1.00 91.44 233 SER A CA 1
ATOM 1776 C C . SER A 1 233 ? -0.780 -9.809 1.744 1.00 91.44 233 SER A C 1
ATOM 1778 O O . SER A 1 233 ? -1.347 -10.538 0.931 1.00 91.44 233 SER A O 1
ATOM 1780 N N . HIS A 1 234 ? -0.564 -8.511 1.496 1.00 93.00 234 HIS A N 1
ATOM 1781 C CA . HIS A 1 234 ? -0.985 -7.836 0.261 1.00 93.00 234 HIS A CA 1
ATOM 1782 C C . HIS A 1 234 ? -0.475 -8.518 -1.021 1.00 93.00 234 HIS A C 1
ATOM 1784 O O . HIS A 1 234 ? -1.167 -8.525 -2.037 1.00 93.00 234 HIS A O 1
ATOM 1790 N N . GLY A 1 235 ? 0.713 -9.130 -0.983 1.00 92.12 235 GLY A N 1
ATOM 1791 C CA . GLY A 1 235 ? 1.322 -9.730 -2.167 1.00 92.12 235 GLY A CA 1
ATOM 1792 C C . GLY A 1 235 ? 0.539 -10.917 -2.736 1.00 92.12 235 GLY A C 1
ATOM 1793 O O . GLY A 1 235 ? 0.699 -11.231 -3.914 1.00 92.12 235 GLY A O 1
ATOM 1794 N N . LEU A 1 236 ? -0.321 -11.546 -1.925 1.00 92.81 236 LEU A N 1
ATOM 1795 C CA . LEU A 1 236 ? -1.215 -12.630 -2.343 1.00 92.81 236 LEU A CA 1
ATOM 1796 C C . LEU A 1 236 ? -2.435 -12.100 -3.114 1.00 92.81 236 LEU A C 1
ATOM 1798 O O . LEU A 1 236 ? -2.867 -12.714 -4.088 1.00 92.81 236 LEU A O 1
ATOM 1802 N N . PHE A 1 237 ? -2.950 -10.928 -2.732 1.00 93.69 237 PHE A N 1
ATOM 1803 C CA . PHE A 1 237 ? -4.108 -10.283 -3.366 1.00 93.69 237 PHE A CA 1
ATOM 1804 C C . PHE A 1 237 ? -3.818 -9.850 -4.810 1.00 93.69 237 PHE A C 1
ATOM 1806 O O . PHE A 1 237 ? -4.678 -9.983 -5.683 1.00 93.69 237 PHE A O 1
ATOM 1813 N N . LEU A 1 238 ? -2.583 -9.419 -5.089 1.00 91.75 238 LEU A N 1
ATOM 1814 C CA . LEU A 1 238 ? -2.165 -8.986 -6.427 1.00 91.75 238 LEU A CA 1
ATOM 1815 C C . LEU A 1 238 ? -2.323 -10.092 -7.484 1.00 91.75 238 LEU A C 1
ATOM 1817 O O . LEU A 1 238 ? -2.697 -9.810 -8.624 1.00 91.75 238 LEU A O 1
ATOM 1821 N N . ARG A 1 239 ? -2.163 -11.365 -7.091 1.00 90.38 239 ARG A N 1
ATOM 1822 C CA . ARG A 1 239 ? -2.389 -12.524 -7.972 1.00 90.38 239 ARG A CA 1
ATOM 1823 C C . ARG A 1 239 ? -3.824 -12.586 -8.502 1.00 90.38 239 ARG A C 1
ATOM 1825 O O . ARG A 1 239 ? -4.041 -13.032 -9.626 1.00 90.38 239 ARG A O 1
ATOM 1832 N N . TYR A 1 240 ? -4.784 -12.114 -7.712 1.00 90.25 240 TYR A N 1
ATOM 1833 C CA . TYR A 1 240 ? -6.209 -12.085 -8.040 1.00 90.25 240 TYR A CA 1
ATOM 1834 C C . TYR A 1 240 ? -6.651 -10.765 -8.685 1.00 90.25 240 TYR A C 1
ATOM 1836 O O . TYR A 1 240 ? -7.847 -10.532 -8.840 1.00 90.25 240 TYR A O 1
ATOM 1844 N N . ARG A 1 241 ? -5.698 -9.908 -9.087 1.00 89.62 241 ARG A N 1
ATOM 1845 C CA . ARG A 1 241 ? -5.942 -8.546 -9.600 1.00 89.62 241 ARG A CA 1
ATOM 1846 C C . ARG A 1 241 ? -6.658 -7.633 -8.602 1.00 89.62 241 ARG A C 1
ATOM 1848 O O . ARG A 1 241 ? -7.317 -6.682 -9.008 1.00 89.62 241 ARG A O 1
ATOM 1855 N N . VAL A 1 242 ? -6.507 -7.916 -7.312 1.00 91.62 242 VAL A N 1
ATOM 1856 C CA . VAL A 1 242 ? -6.975 -7.043 -6.239 1.00 91.62 242 VAL A CA 1
ATOM 1857 C C . VAL A 1 242 ? -5.825 -6.121 -5.860 1.00 91.62 242 VAL A C 1
ATOM 1859 O O . VAL A 1 242 ? -4.749 -6.591 -5.484 1.00 91.62 242 VAL A O 1
ATOM 1862 N N . GLU A 1 243 ? -6.033 -4.810 -5.969 1.00 91.19 243 GLU A N 1
ATOM 1863 C CA . GLU A 1 243 ? -5.005 -3.833 -5.616 1.00 91.19 243 GLU A CA 1
ATOM 1864 C C . GLU A 1 243 ? -4.796 -3.828 -4.102 1.00 91.19 243 GLU A C 1
ATOM 1866 O O . GLU A 1 243 ? -5.722 -3.549 -3.343 1.00 91.19 243 GLU A O 1
ATOM 1871 N N . ALA A 1 244 ? -3.588 -4.150 -3.639 1.00 92.56 244 ALA A N 1
ATOM 1872 C CA . ALA A 1 244 ? -3.347 -4.273 -2.211 1.00 92.56 244 ALA A CA 1
ATOM 1873 C C . ALA A 1 244 ? -2.005 -3.711 -1.758 1.00 92.56 244 ALA A C 1
ATOM 1875 O O . ALA A 1 244 ? -0.998 -3.827 -2.456 1.00 92.56 244 ALA A O 1
ATOM 1876 N N . LEU A 1 245 ? -1.987 -3.161 -0.543 1.00 93.12 245 LEU A N 1
ATOM 1877 C CA . LEU A 1 245 ? -0.771 -2.717 0.137 1.00 93.12 245 LEU A CA 1
ATOM 1878 C C . LEU A 1 245 ? -0.758 -3.159 1.601 1.00 93.12 245 LEU A C 1
ATOM 1880 O O . LEU A 1 245 ? -1.811 -3.359 2.210 1.00 93.12 245 LEU A O 1
ATOM 1884 N N . THR A 1 246 ? 0.437 -3.320 2.170 1.00 93.00 246 THR A N 1
ATOM 1885 C CA . THR A 1 246 ? 0.605 -3.583 3.605 1.00 93.00 246 THR A CA 1
ATOM 1886 C C . THR A 1 246 ? 1.161 -2.340 4.289 1.00 93.00 246 THR A C 1
ATOM 1888 O O . THR A 1 246 ? 2.192 -1.806 3.882 1.00 93.00 246 THR A O 1
ATOM 1891 N N . LEU A 1 247 ? 0.503 -1.912 5.363 1.00 92.44 247 LEU A N 1
ATOM 1892 C CA . LEU A 1 247 ? 0.921 -0.804 6.211 1.00 92.44 247 LEU A CA 1
ATOM 1893 C C . LEU A 1 247 ? 1.538 -1.332 7.496 1.00 92.44 247 LEU A C 1
ATOM 1895 O O . LEU A 1 247 ? 0.891 -2.039 8.270 1.00 92.44 247 LEU A O 1
ATOM 1899 N N . ARG A 1 248 ? 2.790 -0.951 7.731 1.00 91.75 248 ARG A N 1
ATOM 1900 C CA . ARG A 1 248 ? 3.588 -1.372 8.878 1.00 91.75 248 ARG A CA 1
ATOM 1901 C C . ARG A 1 248 ? 3.756 -0.232 9.860 1.00 91.75 248 ARG A C 1
ATOM 1903 O O . ARG A 1 248 ? 4.346 0.796 9.540 1.00 91.75 248 ARG A O 1
ATOM 1910 N N . GLY A 1 249 ? 3.281 -0.429 11.082 1.00 90.44 249 GLY A N 1
ATOM 1911 C CA . GLY A 1 249 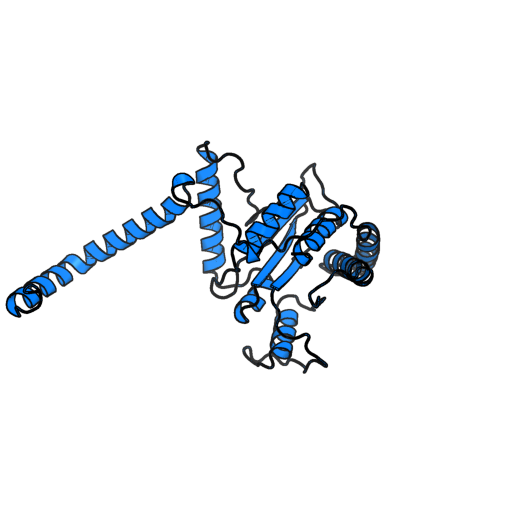? 3.529 0.493 12.183 1.00 90.44 249 GLY A CA 1
ATOM 1912 C C . GLY A 1 249 ? 4.912 0.262 12.775 1.00 90.44 249 GLY A C 1
ATOM 1913 O O . GLY A 1 249 ? 5.100 -0.685 13.534 1.00 90.44 249 GLY A O 1
ATOM 1914 N N . ILE A 1 250 ? 5.873 1.135 12.466 1.00 88.94 250 ILE A N 1
ATOM 1915 C CA . ILE A 1 250 ? 7.220 1.076 13.041 1.00 88.94 250 ILE A CA 1
ATOM 1916 C C . ILE A 1 250 ? 7.263 1.921 14.316 1.00 88.94 250 ILE A C 1
ATOM 1918 O O . ILE A 1 250 ? 6.987 3.125 14.299 1.00 88.94 250 ILE A O 1
ATOM 1922 N N . ASN A 1 251 ? 7.678 1.301 15.421 1.00 87.31 251 ASN A N 1
ATOM 1923 C CA . ASN A 1 251 ? 8.013 1.992 16.664 1.00 87.31 251 ASN A CA 1
ATOM 1924 C C . ASN A 1 251 ? 9.541 2.087 16.804 1.00 87.31 251 ASN A C 1
ATOM 1926 O O . ASN A 1 251 ? 10.214 1.089 17.054 1.00 87.31 251 ASN A O 1
ATOM 1930 N N . SER A 1 252 ? 10.085 3.284 16.588 1.00 82.88 252 SER A N 1
ATOM 1931 C CA . SER A 1 252 ? 11.512 3.603 16.694 1.00 82.88 252 SER A CA 1
ATOM 1932 C C . SER A 1 252 ? 11.769 4.578 17.852 1.00 82.88 252 SER A C 1
ATOM 1934 O O . SER A 1 252 ? 10.846 5.152 18.426 1.00 82.88 252 SER A O 1
ATOM 1936 N N . PHE A 1 253 ? 13.035 4.826 18.191 1.00 74.25 253 PHE A N 1
ATOM 1937 C CA . PHE A 1 253 ? 13.447 5.779 19.233 1.00 74.25 253 PHE A CA 1
ATOM 1938 C C . PHE A 1 253 ? 13.354 7.249 18.777 1.00 74.25 253 PHE A C 1
ATOM 1940 O O . PHE A 1 253 ? 14.236 8.058 19.052 1.00 74.25 253 PHE A O 1
ATOM 1947 N N . ARG A 1 254 ? 12.297 7.612 18.046 1.00 75.81 254 ARG A N 1
ATOM 1948 C CA . ARG A 1 254 ? 12.040 9.000 17.640 1.00 75.81 254 ARG A CA 1
ATOM 1949 C C . ARG A 1 254 ? 11.210 9.722 18.701 1.00 75.81 254 ARG A C 1
ATOM 1951 O O . ARG A 1 254 ? 10.389 9.109 19.381 1.00 75.81 254 ARG A O 1
ATOM 1958 N N . GLN A 1 255 ? 11.438 11.031 18.829 1.00 68.25 255 GLN A N 1
ATOM 1959 C CA . GLN A 1 255 ? 10.719 11.887 19.782 1.00 68.25 255 GLN A CA 1
ATOM 1960 C C . GLN A 1 255 ? 9.230 12.002 19.435 1.00 68.25 255 GLN A C 1
ATOM 1962 O O . GLN A 1 255 ? 8.388 11.976 20.329 1.00 68.25 255 GLN A O 1
ATOM 1967 N N . TYR A 1 256 ? 8.906 12.076 18.141 1.00 77.56 256 TYR A N 1
ATOM 1968 C CA . TYR A 1 256 ? 7.528 12.146 17.668 1.00 77.56 256 TYR A CA 1
ATOM 1969 C C . TYR A 1 256 ? 6.912 10.759 17.561 1.00 77.56 256 TYR A C 1
ATOM 1971 O O . TYR A 1 256 ? 7.469 9.843 16.950 1.00 77.56 256 TYR A O 1
ATOM 1979 N N . LYS A 1 257 ? 5.745 10.635 18.181 1.00 83.62 257 LYS A N 1
ATOM 1980 C CA . LYS A 1 257 ? 5.000 9.403 18.362 1.00 83.62 257 LYS A CA 1
ATOM 1981 C C . LYS A 1 257 ? 3.541 9.676 18.028 1.00 83.62 257 LYS A C 1
ATOM 1983 O O . LYS A 1 257 ? 2.961 10.632 18.534 1.00 83.62 257 LYS A O 1
ATOM 1988 N N . TYR A 1 258 ? 2.982 8.850 17.161 1.00 82.81 258 TYR A N 1
ATOM 1989 C CA . TYR A 1 258 ? 1.605 8.926 16.711 1.00 82.81 258 TYR A CA 1
ATOM 1990 C C . TYR A 1 258 ? 0.774 7.844 17.375 1.00 82.81 258 TYR A C 1
ATOM 1992 O O . TYR A 1 258 ? 1.189 6.692 17.524 1.00 82.81 258 TYR A O 1
ATOM 2000 N N . ASP A 1 259 ? -0.440 8.232 17.724 1.00 83.19 259 ASP A N 1
ATOM 2001 C CA . ASP A 1 259 ? -1.415 7.346 18.322 1.00 83.19 259 ASP A CA 1
ATOM 2002 C C . ASP A 1 259 ? -2.156 6.525 17.268 1.00 83.19 259 ASP A C 1
ATOM 2004 O O . ASP A 1 259 ? -2.358 6.973 16.137 1.00 83.19 259 ASP A O 1
ATOM 2008 N N . LEU A 1 260 ? -2.682 5.364 17.676 1.00 83.19 260 LEU A N 1
ATOM 2009 C CA . LEU A 1 260 ? -3.599 4.560 16.854 1.00 83.19 260 LEU A CA 1
ATOM 2010 C C . LEU A 1 260 ? -4.795 5.363 16.319 1.00 83.19 260 LEU A C 1
ATOM 2012 O O . LEU A 1 260 ? -5.338 5.020 15.275 1.00 83.19 260 LEU A O 1
ATOM 2016 N N . VAL A 1 261 ? -5.189 6.448 16.996 1.00 84.06 261 VAL A N 1
ATOM 2017 C CA . VAL A 1 261 ? -6.239 7.364 16.526 1.00 84.06 261 VAL A CA 1
ATOM 2018 C C . VAL A 1 261 ? -5.835 8.048 15.221 1.00 84.06 261 VAL A C 1
ATOM 2020 O O . VAL A 1 261 ? -6.635 8.113 14.294 1.00 84.06 261 VAL A O 1
ATOM 2023 N N . ALA A 1 262 ? -4.595 8.534 15.132 1.00 84.56 262 ALA A N 1
ATOM 2024 C CA . ALA A 1 262 ? -4.091 9.205 13.938 1.00 84.56 262 ALA A CA 1
ATOM 2025 C C . ALA A 1 262 ? -3.962 8.218 12.768 1.00 84.56 262 ALA A C 1
ATOM 2027 O O . ALA A 1 262 ? -4.362 8.531 11.650 1.00 84.56 262 ALA A O 1
ATOM 2028 N N . VAL A 1 263 ? -3.503 6.993 13.048 1.00 86.12 263 VAL A N 1
ATOM 2029 C CA . VAL A 1 263 ? -3.478 5.901 12.061 1.00 86.12 263 VAL A CA 1
ATOM 2030 C C . VAL A 1 263 ? -4.898 5.552 11.599 1.00 86.12 263 VAL A C 1
ATOM 2032 O O . VAL A 1 263 ? -5.143 5.453 10.402 1.00 86.12 263 VAL A O 1
ATOM 2035 N N . GLY A 1 264 ? -5.857 5.438 12.523 1.00 87.06 264 GLY A N 1
ATOM 2036 C CA . GLY A 1 264 ? -7.266 5.183 12.213 1.00 87.06 264 GLY A CA 1
ATOM 2037 C C . GLY A 1 264 ? -7.901 6.264 11.337 1.00 87.06 264 GLY A C 1
ATOM 2038 O O . GLY A 1 264 ? -8.601 5.922 10.390 1.00 87.06 264 GLY A O 1
ATOM 2039 N N . LYS A 1 265 ? -7.594 7.547 11.583 1.00 84.25 265 LYS A N 1
ATOM 2040 C CA . LYS A 1 265 ? -8.015 8.669 10.721 1.00 84.25 265 LYS A CA 1
ATOM 2041 C C . LYS A 1 265 ? -7.479 8.537 9.298 1.00 84.25 265 LYS A C 1
ATOM 2043 O O . LYS A 1 265 ? -8.218 8.737 8.342 1.00 84.25 265 LYS A O 1
ATOM 2048 N N . ALA A 1 266 ? -6.200 8.194 9.148 1.00 84.69 266 ALA A N 1
ATOM 2049 C CA . ALA A 1 266 ? -5.615 8.009 7.824 1.00 84.69 266 ALA A CA 1
ATOM 2050 C C . ALA A 1 266 ? -6.267 6.838 7.073 1.00 84.69 266 ALA A C 1
ATOM 2052 O O . ALA A 1 266 ? -6.569 6.974 5.892 1.00 84.69 266 ALA A O 1
ATOM 2053 N N . LEU A 1 267 ? -6.536 5.723 7.762 1.00 86.88 267 LEU A N 1
ATOM 2054 C CA . LEU A 1 267 ? -7.207 4.560 7.177 1.00 86.88 267 LEU A CA 1
ATOM 2055 C C . LEU A 1 267 ? -8.659 4.846 6.798 1.00 86.88 267 LEU A C 1
ATOM 2057 O O . LEU A 1 267 ? -9.077 4.487 5.704 1.00 86.88 267 LEU A O 1
ATOM 2061 N N . GLU A 1 268 ? -9.422 5.508 7.664 1.00 84.75 268 GLU A N 1
ATOM 2062 C CA . GLU A 1 268 ? -10.796 5.920 7.357 1.00 84.75 268 GLU A CA 1
ATOM 2063 C C . GLU A 1 268 ? -10.836 6.809 6.105 1.00 84.75 268 GLU A C 1
ATOM 2065 O O . GLU A 1 268 ? -11.604 6.529 5.183 1.00 84.75 268 GLU A O 1
ATOM 2070 N N . GLY A 1 269 ? -9.905 7.763 5.993 1.00 80.38 269 GLY A N 1
ATOM 2071 C CA . GLY A 1 269 ? -9.732 8.569 4.786 1.00 80.38 269 GLY A CA 1
ATOM 2072 C C . GLY A 1 269 ? -9.449 7.746 3.522 1.00 80.38 269 GLY A C 1
ATOM 2073 O O . GLY A 1 269 ? -9.943 8.097 2.449 1.00 80.38 269 GLY A O 1
ATOM 2074 N N . MET A 1 270 ? -8.709 6.636 3.633 1.00 81.12 270 MET A N 1
ATOM 2075 C CA . MET A 1 270 ? -8.460 5.737 2.500 1.00 81.12 270 MET A CA 1
ATOM 2076 C C . MET A 1 270 ? -9.710 4.984 2.049 1.00 81.12 270 MET A C 1
ATOM 2078 O O . MET A 1 270 ? -9.970 4.948 0.855 1.00 81.12 270 MET A O 1
ATOM 2082 N N . PHE A 1 271 ? -10.475 4.394 2.975 1.00 80.06 271 PHE A N 1
ATOM 2083 C CA . PHE A 1 271 ? -11.672 3.599 2.642 1.00 80.06 271 PHE A CA 1
ATOM 2084 C C . PHE A 1 271 ? -12.826 4.443 2.103 1.00 80.06 271 PHE A C 1
ATOM 2086 O O . PHE A 1 271 ? -13.716 3.934 1.422 1.00 80.06 271 PHE A O 1
ATOM 2093 N N . ARG A 1 272 ? -12.820 5.736 2.424 1.00 75.56 272 ARG A N 1
ATOM 2094 C CA . ARG A 1 272 ? -13.805 6.684 1.926 1.00 75.56 272 ARG A CA 1
ATOM 2095 C C . ARG A 1 272 ? -13.618 7.030 0.445 1.00 75.56 272 ARG A C 1
ATOM 2097 O O . ARG A 1 272 ? -14.595 7.383 -0.215 1.00 75.56 272 ARG A O 1
ATOM 2104 N N . LYS A 1 273 ? -12.388 6.963 -0.062 1.00 62.81 273 LYS A N 1
ATOM 2105 C CA . LYS A 1 273 ? -12.093 7.135 -1.489 1.00 62.81 273 LYS A CA 1
ATOM 2106 C C . LYS A 1 273 ? -12.273 5.814 -2.232 1.00 62.81 273 LYS A C 1
ATOM 2108 O O . LYS A 1 273 ? -12.794 5.833 -3.367 1.00 62.81 273 LYS A O 1
#

pLDDT: mean 80.8, std 12.19, range [40.66, 94.81]

InterPro domains:
  IPR007246 GPI transamidase component Gaa1 [PF04114] (81-273)
  IPR007246 GPI transamidase component Gaa1 [PTHR13304] (85-273)

Secondary structure (DSSP, 8-state):
--SSS-HHHHHHHHHHHHHHHHHHHHHHHHHHHHHHHHTTSTTTSPP-PPPGGG-------S--TTHHHHHHHHHHHHHTT-TTHHHHHHHHHHHHHHTT-S---S-------TTTHHHHHHHHHHHHT--SS---PPPPS---S---EEEEEEE--SEESEEEEE---GGG----HHHHHHHHHHHHHTT--EEETTEEPPS-SSSTHHHHHHHHHHHHHHHHHHT---SSTHHHHGGGT-EEEEEEEE--S-S--EEHHHHHHHHHHHHH-

Nearest PDB structures (foldseek):
  7w72-assembly1_A  TM=9.309E-01  e=7.548E-35  Homo sapiens
  8imx-assembly1_G  TM=9.331E-01  e=2.750E-34  Homo sapiens
  7wld-assembly1_G  TM=9.197E-01  e=5.305E-35  Homo sapiens
  8imy-assembly1_G  TM=9.212E-01  e=3.872E-33  Homo sapiens
  8w7h-assembly1_A  TM=4.447E-01  e=2.747E+00  Plasmodium falciparum 3D7

Mean predicted aligned error: 9.98 Å

Foldseek 3Di:
DPQPPDPVNVVVVVVVCVVCVVVVVVVVVVVVVVVVLVCLAPVPDDDDDADVVLCPDDDDDQDPVLQVQLVVQLVVQVVVVDQQSSVVSLLVSLVVSVVVDDLQPADDDRDDADPFQLRLLLVVCLQVVHCPPVDDHDHDPDHRPDAAAEEAERERDQKFQAKEKFQAAALRDGFDVNLVVLLVVLCVVLVGQYHYVPQGQDPDSPDPVNSVSSSVSVVSSVVRNVVSHRPGNQNSVVVVVHGYMYIYRDDDPDPDIDGSSSVSSSVVSSSSD

Organism: Pan troglodytes (NCBI:txid9598)

Sequence (273 aa):
MGLLSDPVRRRALARLVLRLNAPLCVLSYVAGIAWFLALVFPPLTQRTYMSENAMGSTMVEEQFAGGDRARAFARDFAAHRKKSGQAVGLLLALAAHFRGQIYWAKDIIFLVTEHDLLGTEAWLEAYHDVNVTGMQSSPLQGRAGAIQAAVALELSSDVVTSLDVAVEGLNGQLPNLDLLNLFQTFCQKGGLLCTLQGKLQPQDWTSLDGPLQGLQTLLLMVLRQASGRPHGSHGLFLRYRVEALTLRGINSFRQYKYDLVAVGKALEGMFRK

Radius of gyration: 23.72 Å; Cα contacts (8 Å, |Δi|>4): 360; chains: 1; bounding box: 54×48×80 Å